Protein AF-N8U247-F1 (afdb_monomer)

Foldseek 3Di:
DDDCPDPCPVVVLVPAQPQLNVLVVVLVVLVVCVVDPDDDPVVSVVVSVVSVVVSVVSRVVSVVVVVVVVVVVVVVVVVVVVVVVVVVVVVVVVVVVVVVVVVVVVVVVVVVVVVVVVVVVVVVVVVVVVVVVVPPPPPPPPPPVDDPPPVVNVVVVVVVVVVVVVVVVVVVVVVVVVVVVVVVVVVVVVVVVVVVVCVVPVDPDD
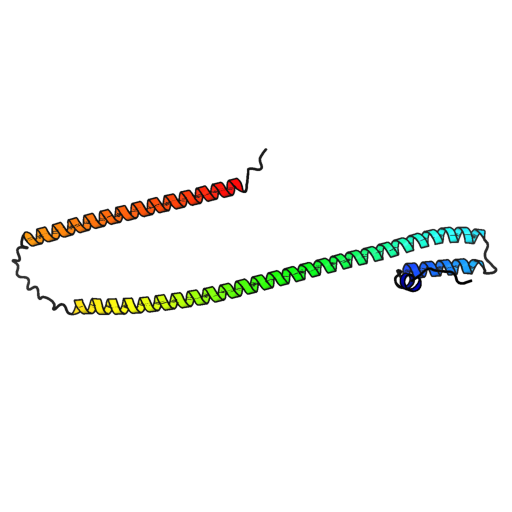
Solvent-accessible surface area (backbone atoms only — not comparable to full-atom values): 11740 Å² total; per-residue (Å²): 134,82,80,83,72,58,89,62,43,70,59,57,58,70,71,44,50,67,65,43,56,49,46,54,50,54,54,49,50,57,59,55,52,66,77,42,98,85,64,58,66,68,65,49,52,56,52,48,54,56,50,49,55,50,43,52,52,51,37,52,50,44,52,52,51,52,52,48,52,54,49,50,52,52,50,50,53,51,49,51,53,49,51,53,53,49,52,52,51,51,51,52,51,50,55,52,51,55,51,50,54,49,52,51,50,53,50,51,51,54,52,51,54,50,51,50,51,50,50,52,49,52,52,51,50,50,49,57,54,49,55,68,60,68,70,52,75,81,75,78,74,70,83,65,94,77,72,77,77,51,69,70,59,54,53,52,52,52,52,50,48,54,51,52,51,53,51,49,52,52,51,51,51,52,51,52,52,52,52,53,52,50,51,51,51,52,50,50,53,50,53,51,51,53,49,51,53,46,68,77,48,64,76,91,69,135

Structure (mmCIF, N/CA/C/O backbone):
data_AF-N8U247-F1
#
_entry.id   AF-N8U247-F1
#
loop_
_atom_site.group_PDB
_atom_site.id
_atom_site.type_symbol
_atom_site.label_atom_id
_atom_site.label_alt_id
_atom_site.label_comp_id
_atom_site.label_asym_id
_atom_site.label_entity_id
_atom_site.label_seq_id
_atom_site.pdbx_PDB_ins_code
_atom_site.Cartn_x
_atom_site.Cartn_y
_atom_site.Cartn_z
_atom_site.occupancy
_atom_site.B_iso_or_equiv
_atom_site.auth_seq_id
_atom_site.auth_comp_id
_atom_site.auth_asym_id
_atom_site.auth_atom_id
_atom_site.pdbx_PDB_model_num
ATOM 1 N N . MET A 1 1 ? -44.342 20.020 38.249 1.00 34.00 1 MET A N 1
ATOM 2 C CA . MET A 1 1 ? -42.882 20.201 38.369 1.00 34.00 1 MET A CA 1
ATOM 3 C C . MET A 1 1 ? -42.255 19.466 37.201 1.00 34.00 1 MET A C 1
ATOM 5 O O . MET A 1 1 ? -42.371 18.250 37.161 1.00 34.00 1 MET A O 1
ATOM 9 N N . ALA A 1 2 ? -41.733 20.177 36.204 1.00 46.84 2 ALA A N 1
ATOM 10 C CA . ALA A 1 2 ? -41.001 19.539 35.115 1.00 46.84 2 ALA A CA 1
ATOM 11 C C . ALA A 1 2 ? -39.579 19.269 35.621 1.00 46.84 2 ALA A C 1
ATOM 13 O O . ALA A 1 2 ? -38.896 20.205 36.031 1.00 46.84 2 ALA A O 1
ATOM 14 N N . LEU A 1 3 ? -39.181 17.998 35.682 1.00 54.25 3 LEU A N 1
ATOM 15 C CA . LEU A 1 3 ? -37.791 17.619 35.922 1.00 54.25 3 LEU A CA 1
ATOM 16 C C . LEU A 1 3 ? -36.982 18.121 34.724 1.00 54.25 3 LEU A C 1
ATOM 18 O O . LEU A 1 3 ? -37.166 17.627 33.613 1.00 54.25 3 LEU A O 1
ATOM 22 N N . ASP A 1 4 ? -36.146 19.133 34.938 1.00 59.09 4 ASP A N 1
ATOM 23 C CA . ASP A 1 4 ? -35.235 19.639 33.916 1.00 59.09 4 ASP A CA 1
ATOM 24 C C . ASP A 1 4 ? -34.127 18.600 33.700 1.00 59.09 4 ASP A C 1
ATOM 26 O O . ASP A 1 4 ? -33.099 18.587 34.373 1.00 59.09 4 ASP A O 1
ATOM 30 N N . VAL A 1 5 ? -34.391 17.650 32.802 1.00 66.31 5 VAL A N 1
ATOM 31 C CA . VAL A 1 5 ? -33.465 16.574 32.412 1.00 66.31 5 VAL A CA 1
ATOM 32 C C . VAL A 1 5 ? -32.337 17.067 31.489 1.00 66.31 5 VAL A C 1
ATOM 34 O O . VAL A 1 5 ? -31.544 16.265 30.991 1.00 66.31 5 VAL A O 1
ATOM 37 N N . GLY A 1 6 ? -32.209 18.389 31.316 1.00 68.19 6 GLY A N 1
ATOM 38 C CA . GLY A 1 6 ? -31.190 19.040 30.504 1.00 68.19 6 GLY A CA 1
ATOM 39 C C . GLY A 1 6 ? -31.500 19.001 29.006 1.00 68.19 6 GLY A C 1
ATOM 40 O O . GLY A 1 6 ? -32.281 18.182 28.514 1.00 68.19 6 GLY A O 1
ATOM 41 N N . ALA A 1 7 ? -30.861 19.900 28.254 1.00 68.12 7 ALA A N 1
ATOM 42 C CA . ALA A 1 7 ? -30.974 19.925 26.799 1.00 68.12 7 ALA A CA 1
ATOM 43 C C . ALA A 1 7 ? -30.461 18.605 26.181 1.00 68.12 7 ALA A C 1
ATOM 45 O O . ALA A 1 7 ? -29.453 18.047 26.619 1.00 68.12 7 ALA A O 1
ATOM 46 N N . ASP A 1 8 ? -31.163 18.110 25.156 1.00 76.25 8 ASP A N 1
ATOM 47 C CA . ASP A 1 8 ? -30.832 16.901 24.381 1.00 76.25 8 ASP A CA 1
ATOM 48 C C . ASP A 1 8 ? -30.864 15.555 25.141 1.00 76.25 8 ASP A C 1
ATOM 50 O O . ASP A 1 8 ? -30.280 14.572 24.671 1.00 76.25 8 ASP A O 1
ATOM 54 N N . PHE A 1 9 ? -31.587 15.453 26.266 1.00 79.56 9 PHE A N 1
ATOM 55 C CA . PHE A 1 9 ? -31.801 14.169 26.955 1.00 79.56 9 PHE A CA 1
ATOM 56 C C . PHE A 1 9 ? -32.304 13.074 26.005 1.00 79.56 9 PHE A C 1
ATOM 58 O O . PHE A 1 9 ? -31.748 11.982 25.982 1.00 79.56 9 PHE A O 1
ATOM 65 N N . GLU A 1 10 ? -33.296 13.382 25.168 1.00 80.69 10 GLU A N 1
ATOM 66 C CA . GLU A 1 10 ? -33.877 12.431 24.216 1.00 80.69 10 GLU A CA 1
ATOM 67 C C . GLU A 1 10 ? -32.828 11.870 23.247 1.00 80.69 10 GLU A C 1
ATOM 69 O O . GLU A 1 10 ? -32.733 10.659 23.059 1.00 80.69 10 GLU A O 1
ATOM 74 N N . LYS A 1 11 ? -31.962 12.728 22.696 1.00 80.88 11 LYS A N 1
ATOM 75 C CA . LYS A 1 11 ? -30.891 12.295 21.788 1.00 80.88 11 LYS A CA 1
ATOM 76 C C . LYS A 1 11 ? -29.830 11.475 22.514 1.00 80.88 11 LYS A C 1
ATOM 78 O O . LYS A 1 11 ? -29.390 10.452 22.000 1.00 80.88 11 LYS A O 1
ATOM 83 N N . ARG A 1 12 ? -29.416 11.902 23.710 1.00 81.81 12 ARG A N 1
ATOM 84 C CA . ARG A 1 12 ? -28.435 11.169 24.530 1.00 81.81 12 ARG A CA 1
ATOM 85 C C . ARG A 1 12 ? -28.965 9.801 24.944 1.00 81.81 12 ARG A C 1
ATOM 87 O O . ARG A 1 12 ? -28.219 8.830 24.905 1.00 81.81 12 ARG A O 1
ATOM 94 N N . TRP A 1 13 ? -30.245 9.731 25.292 1.00 83.44 13 TRP A N 1
ATOM 95 C CA . TRP A 1 13 ? -30.925 8.494 25.640 1.00 83.44 13 TRP A CA 1
ATOM 96 C C . TRP A 1 13 ? -31.035 7.559 24.436 1.00 83.44 13 TRP A C 1
ATOM 98 O O . TRP A 1 13 ? -30.683 6.390 24.539 1.00 83.44 13 TRP A O 1
ATOM 108 N N . LEU A 1 14 ? -31.452 8.064 23.273 1.00 84.00 14 LEU A N 1
ATOM 109 C CA . LEU A 1 14 ? -31.570 7.257 22.056 1.00 84.00 14 LEU A CA 1
ATOM 110 C C . LEU A 1 14 ? -30.220 6.731 21.547 1.00 84.00 14 LEU A C 1
ATOM 112 O O . LEU A 1 14 ? -30.173 5.617 21.030 1.00 84.00 14 LEU A O 1
ATOM 116 N N . ASN A 1 15 ? -29.143 7.497 21.733 1.00 83.56 15 ASN A N 1
ATOM 117 C CA . ASN A 1 15 ? -27.783 7.110 21.347 1.00 83.56 15 ASN A CA 1
ATOM 118 C C . ASN A 1 15 ? -27.083 6.198 22.367 1.00 83.56 15 ASN A C 1
ATOM 120 O O . ASN A 1 15 ? -26.005 5.679 22.078 1.00 83.56 15 ASN A O 1
ATOM 124 N N . ALA A 1 16 ? -27.647 6.015 23.562 1.00 85.69 16 ALA A N 1
ATOM 125 C CA . ALA A 1 16 ? -27.065 5.138 24.566 1.00 85.69 16 ALA A CA 1
ATOM 126 C C . ALA A 1 16 ? -27.195 3.657 24.153 1.00 85.69 16 ALA A C 1
ATOM 128 O O . ALA A 1 16 ? -28.207 3.268 23.546 1.00 85.69 16 ALA A O 1
ATOM 129 N N . PRO A 1 17 ? -26.218 2.804 24.526 1.00 89.69 17 PRO A N 1
ATOM 130 C CA . PRO A 1 17 ? -26.314 1.365 24.319 1.00 89.69 17 PRO A CA 1
ATOM 131 C C . PRO A 1 17 ? -27.641 0.812 24.845 1.00 89.69 17 PRO A C 1
ATOM 133 O O . PRO A 1 17 ? -28.136 1.223 25.897 1.00 89.69 17 PRO A O 1
ATOM 136 N N . GLN A 1 18 ? -28.231 -0.143 24.126 1.00 87.44 18 GLN A N 1
ATOM 137 C CA . GLN A 1 18 ? -29.505 -0.743 24.534 1.00 87.44 18 GLN A CA 1
ATOM 138 C C . GLN A 1 18 ? -29.413 -1.391 25.921 1.00 87.44 18 GLN A C 1
ATOM 140 O O . GLN A 1 18 ? -30.351 -1.254 26.700 1.00 87.44 18 GLN A O 1
ATOM 145 N N . ALA A 1 19 ? -28.272 -2.008 26.247 1.00 88.00 19 ALA A N 1
ATOM 146 C CA . ALA A 1 19 ? -27.999 -2.563 27.571 1.00 88.00 19 ALA A CA 1
ATOM 147 C C . ALA A 1 19 ? -28.130 -1.502 28.677 1.00 88.00 19 ALA A C 1
ATOM 149 O O . ALA A 1 19 ? -28.864 -1.719 29.631 1.00 88.00 19 ALA A O 1
ATOM 150 N N . VAL A 1 20 ? -27.535 -0.317 28.488 1.00 89.81 20 VAL A N 1
ATOM 151 C CA . VAL A 1 20 ? -27.620 0.812 29.434 1.00 89.81 20 VAL A CA 1
ATOM 152 C C . VAL A 1 20 ? -29.063 1.278 29.622 1.00 89.81 20 VAL A C 1
ATOM 154 O O . VAL A 1 20 ? -29.496 1.579 30.730 1.00 89.81 20 VAL A O 1
AT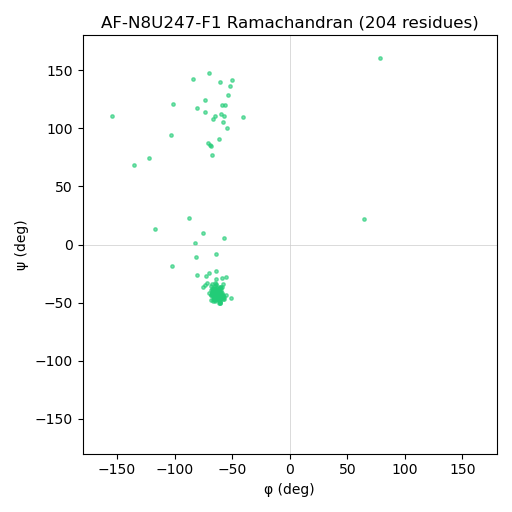OM 157 N N . ARG A 1 21 ? -29.845 1.341 28.539 1.00 90.06 21 ARG A N 1
ATOM 158 C CA . ARG A 1 21 ? -31.255 1.738 28.640 1.00 90.06 21 ARG A CA 1
ATOM 159 C C . ARG A 1 21 ? -32.086 0.727 29.420 1.00 90.06 21 ARG A C 1
ATOM 161 O O . ARG A 1 21 ? -32.912 1.138 30.228 1.00 90.06 21 ARG A O 1
ATOM 168 N N . GLN A 1 22 ? -31.866 -0.564 29.182 1.00 89.25 22 GLN A N 1
ATOM 169 C CA . GLN A 1 22 ? -32.571 -1.633 29.888 1.00 89.25 22 GLN A CA 1
ATOM 170 C C . GLN A 1 22 ? -32.191 -1.673 31.367 1.00 89.25 22 GLN A C 1
ATOM 172 O O . GLN A 1 22 ? -33.084 -1.695 32.199 1.00 89.25 22 GLN A O 1
ATOM 177 N N . THR A 1 23 ? -30.910 -1.527 31.719 1.00 90.69 23 THR A N 1
ATOM 178 C CA . THR A 1 23 ? -30.478 -1.515 33.128 1.00 90.69 23 THR A CA 1
ATOM 179 C C . THR A 1 23 ? -31.104 -0.362 33.915 1.00 90.69 23 THR A C 1
ATOM 181 O O . THR A 1 23 ? -31.514 -0.544 35.056 1.00 90.69 23 THR A O 1
ATOM 184 N N . TYR A 1 24 ? -31.247 0.820 33.304 1.00 89.06 24 TYR A N 1
ATOM 185 C CA . TYR A 1 24 ? -31.964 1.940 33.924 1.00 89.06 24 TYR A CA 1
ATOM 186 C C . TYR A 1 24 ? -33.474 1.688 34.055 1.00 89.06 24 TYR A C 1
ATOM 188 O O . TYR A 1 24 ? -34.071 2.122 35.038 1.00 89.06 24 TYR A O 1
ATOM 196 N N . ILE A 1 25 ? -34.102 1.003 33.093 1.00 90.12 25 ILE A N 1
ATOM 197 C CA . ILE A 1 25 ? -35.512 0.595 33.197 1.00 90.12 25 ILE A CA 1
ATOM 198 C C . ILE A 1 25 ? -35.677 -0.427 34.328 1.00 90.12 25 ILE A C 1
ATOM 200 O O . ILE A 1 25 ? -36.563 -0.250 35.160 1.00 90.12 25 ILE A O 1
ATOM 204 N N . ASP A 1 26 ? -34.792 -1.419 34.407 1.00 89.19 26 ASP A N 1
ATOM 205 C CA . ASP A 1 26 ? -34.795 -2.467 35.429 1.00 89.19 26 ASP A CA 1
ATOM 206 C C . ASP A 1 26 ? -34.604 -1.887 36.841 1.00 89.19 26 ASP A C 1
ATOM 208 O O . ASP A 1 26 ? -35.298 -2.266 37.791 1.00 89.19 26 ASP A O 1
ATOM 212 N N . ASP A 1 27 ? -33.696 -0.916 36.985 1.00 88.00 27 ASP A N 1
ATOM 213 C CA . ASP A 1 27 ? -33.479 -0.199 38.242 1.00 88.00 27 ASP A CA 1
ATOM 214 C C . ASP A 1 27 ? -34.713 0.635 38.636 1.00 88.00 27 ASP A C 1
ATOM 216 O O . ASP A 1 27 ? -35.095 0.651 39.809 1.00 88.00 27 ASP A O 1
ATOM 220 N N . LEU A 1 28 ? -35.396 1.273 37.676 1.00 88.81 28 LEU A N 1
ATOM 221 C CA . LEU A 1 28 ? -36.651 1.989 37.933 1.00 88.81 28 LEU A CA 1
ATOM 222 C C . LEU A 1 28 ? -37.783 1.036 38.330 1.00 88.81 28 LEU A C 1
ATOM 224 O O . LEU A 1 28 ? -38.492 1.313 39.298 1.00 88.81 28 LEU A O 1
ATOM 228 N N . THR A 1 29 ? -37.936 -0.100 37.644 1.00 87.69 29 THR A N 1
ATOM 229 C CA . THR A 1 29 ? -38.943 -1.107 38.006 1.00 87.69 29 THR A CA 1
ATOM 230 C C . THR A 1 29 ? -38.694 -1.664 39.402 1.00 87.69 29 THR A C 1
ATOM 232 O O . THR A 1 29 ? -39.638 -1.787 40.178 1.00 87.69 29 THR A O 1
ATOM 235 N N . ARG A 1 30 ? -37.429 -1.876 39.785 1.00 84.81 30 ARG A N 1
ATOM 236 C CA . ARG A 1 30 ? -37.057 -2.343 41.129 1.00 84.81 30 ARG A CA 1
ATOM 237 C C . ARG A 1 30 ? -37.393 -1.328 42.224 1.00 84.81 30 ARG A C 1
ATOM 239 O O . ARG A 1 30 ? -37.778 -1.710 43.328 1.00 84.81 30 ARG A O 1
ATOM 246 N N . ILE A 1 31 ? -37.257 -0.032 41.939 1.00 85.88 31 ILE A N 1
ATOM 247 C CA . ILE A 1 31 ? -37.697 1.036 42.853 1.00 85.88 31 ILE A CA 1
ATOM 248 C C . ILE A 1 31 ? -39.226 1.063 42.945 1.00 85.88 31 ILE A C 1
ATOM 250 O O . ILE A 1 31 ? -39.767 1.231 44.036 1.00 85.88 31 ILE A O 1
ATOM 254 N N . CYS A 1 32 ? -39.935 0.851 41.834 1.00 84.75 32 CYS A N 1
ATOM 255 C CA . CYS A 1 32 ? -41.393 0.754 41.836 1.00 84.75 32 CYS A CA 1
ATOM 256 C C . CYS A 1 32 ? -41.909 -0.454 42.640 1.00 84.75 32 CYS A C 1
ATOM 258 O O . CYS A 1 32 ? -42.927 -0.331 43.319 1.00 84.75 32 CYS A O 1
ATOM 260 N N . GLU A 1 33 ? -41.195 -1.585 42.637 1.00 82.88 33 GLU A N 1
ATOM 261 C CA . GLU A 1 33 ? -41.539 -2.777 43.429 1.00 82.88 33 GLU A CA 1
ATOM 262 C C . GLU A 1 33 ? -41.607 -2.496 44.937 1.00 82.88 33 GLU A C 1
ATOM 264 O O . GLU A 1 33 ? -42.405 -3.126 45.631 1.00 82.88 33 GLU A O 1
ATOM 269 N N . LEU A 1 34 ? -40.851 -1.515 45.443 1.00 80.62 34 LEU A N 1
ATOM 270 C CA . LEU A 1 34 ? -40.868 -1.111 46.854 1.00 80.62 34 LEU A CA 1
ATOM 271 C C . LEU A 1 34 ? -42.221 -0.528 47.301 1.00 80.62 34 LEU A C 1
ATOM 273 O O . LEU A 1 34 ? -42.540 -0.561 48.486 1.00 80.62 34 LEU A O 1
ATOM 277 N N . PHE A 1 35 ? -43.034 -0.027 46.367 1.00 78.38 35 PHE A N 1
ATOM 278 C CA . PHE A 1 35 ? -44.393 0.446 46.648 1.00 78.38 35 PHE A CA 1
ATOM 279 C C . PHE A 1 35 ? -45.433 -0.689 46.687 1.00 78.38 35 PHE A C 1
ATOM 281 O O . PHE A 1 35 ? -46.618 -0.427 46.891 1.00 78.38 35 PHE A O 1
ATOM 288 N N . SER A 1 36 ? -45.012 -1.943 46.502 1.00 78.00 36 SER A N 1
ATOM 289 C CA . SER A 1 36 ? -45.881 -3.123 46.574 1.00 78.00 36 SER A CA 1
ATOM 290 C C . SER A 1 36 ? -46.050 -3.591 48.026 1.00 78.00 36 SER A C 1
ATOM 292 O O . SER A 1 36 ? -45.097 -3.585 48.801 1.00 78.00 36 SER A O 1
ATOM 294 N N . ASN A 1 37 ? -47.255 -4.044 48.393 1.00 62.84 37 ASN A N 1
ATOM 295 C CA . ASN A 1 37 ? -47.679 -4.255 49.790 1.00 62.84 37 ASN A CA 1
ATOM 296 C C . ASN A 1 37 ? -46.918 -5.336 50.601 1.00 62.84 37 ASN A C 1
ATOM 298 O O . ASN A 1 37 ? -47.130 -5.413 51.807 1.00 62.84 37 ASN A O 1
ATOM 302 N N . ASP A 1 38 ? -46.038 -6.141 49.993 1.00 68.88 38 ASP A N 1
ATOM 303 C CA . ASP A 1 38 ? -45.444 -7.348 50.610 1.00 68.88 38 ASP A CA 1
ATOM 304 C C . ASP A 1 38 ? -43.909 -7.312 50.791 1.00 68.88 38 ASP A C 1
ATOM 306 O O . ASP A 1 38 ? -43.279 -8.337 51.065 1.00 68.88 38 ASP A O 1
ATOM 310 N N . VAL A 1 39 ? -43.258 -6.151 50.655 1.00 75.44 39 VAL A N 1
ATOM 311 C CA . VAL A 1 39 ? -41.784 -6.075 50.656 1.00 75.44 39 VAL A CA 1
ATOM 312 C C . VAL A 1 39 ? -41.221 -5.604 52.003 1.00 75.44 39 VAL A C 1
ATOM 314 O O . VAL A 1 39 ? -41.472 -4.487 52.453 1.00 75.44 39 VAL A O 1
ATOM 317 N N . ARG A 1 40 ? -40.380 -6.435 52.641 1.00 82.44 40 ARG A N 1
ATOM 318 C CA . ARG A 1 40 ? -39.577 -6.029 53.811 1.00 82.44 40 ARG A CA 1
ATOM 319 C C . ARG A 1 40 ? -38.427 -5.124 53.362 1.00 82.44 40 ARG A C 1
ATOM 321 O O . ARG A 1 40 ? -37.606 -5.521 52.537 1.00 82.44 40 ARG A O 1
ATOM 328 N N . LEU A 1 41 ? -38.345 -3.927 53.947 1.00 81.50 41 LEU A N 1
ATOM 329 C CA . LEU A 1 41 ? -37.394 -2.879 53.553 1.00 81.50 41 LEU A CA 1
ATOM 330 C C . LEU A 1 41 ? -35.925 -3.346 53.582 1.00 81.50 41 LEU A C 1
ATOM 332 O O . LEU A 1 41 ? -35.175 -3.057 52.657 1.00 81.50 41 LEU A O 1
ATOM 336 N N . GLU A 1 42 ? -35.509 -4.076 54.619 1.00 83.38 42 GLU A N 1
ATOM 337 C CA . GLU A 1 42 ? -34.113 -4.512 54.810 1.00 83.38 42 GLU A CA 1
ATOM 338 C C . GLU A 1 42 ? -33.656 -5.534 53.753 1.00 83.38 42 GLU A C 1
ATOM 340 O O . GLU A 1 42 ? -32.561 -5.416 53.189 1.00 83.38 42 GLU A O 1
ATOM 345 N N . ASP A 1 43 ? -34.522 -6.494 53.419 1.00 84.25 43 ASP A N 1
ATOM 346 C CA . ASP A 1 43 ? -34.267 -7.491 52.374 1.00 84.25 43 ASP A CA 1
ATOM 347 C C . ASP A 1 43 ? -34.200 -6.836 50.992 1.00 84.25 43 ASP A C 1
ATOM 349 O O . ASP A 1 43 ? -33.373 -7.200 50.155 1.00 84.25 43 ASP A O 1
ATOM 353 N N . TRP A 1 44 ? -35.041 -5.828 50.753 1.00 87.06 44 TRP A N 1
ATOM 354 C CA . TRP A 1 44 ? -34.984 -5.051 49.522 1.00 87.06 44 TRP A CA 1
ATOM 355 C C . TRP A 1 44 ? -33.705 -4.215 49.436 1.00 87.06 44 TRP A C 1
ATOM 357 O O . TRP A 1 44 ? -33.073 -4.179 48.387 1.00 87.06 44 TRP A O 1
ATOM 367 N N . LEU A 1 45 ? -33.269 -3.591 50.534 1.00 87.25 45 LEU A N 1
ATOM 368 C CA . LEU A 1 45 ? -32.098 -2.707 50.548 1.00 87.25 45 LEU A CA 1
ATOM 369 C C . LEU A 1 45 ? -30.799 -3.476 50.262 1.00 87.25 45 LEU A C 1
ATOM 371 O O . LEU A 1 45 ? -29.950 -3.008 49.500 1.00 87.25 45 LEU A O 1
ATOM 375 N N . SER A 1 46 ? -30.666 -4.686 50.814 1.00 86.25 46 SER A N 1
ATOM 376 C CA . SER A 1 46 ? -29.530 -5.577 50.537 1.00 86.25 46 SER A CA 1
ATOM 377 C C . SER A 1 46 ? -29.496 -6.052 49.078 1.00 86.25 46 SER A C 1
ATOM 379 O O . SER A 1 46 ? -28.454 -5.941 48.425 1.00 86.25 46 SER A O 1
ATOM 381 N N . LYS A 1 47 ? -30.638 -6.496 48.534 1.00 85.94 47 LYS A N 1
ATOM 382 C CA . LYS A 1 47 ? -30.778 -6.885 47.120 1.00 85.94 47 LYS A CA 1
ATOM 383 C C . LYS A 1 47 ? -30.540 -5.711 46.175 1.00 85.94 47 LYS A C 1
ATOM 385 O O . LYS A 1 47 ? -29.835 -5.859 45.182 1.00 85.94 47 LYS A O 1
ATOM 390 N N . ASN A 1 48 ? -31.065 -4.534 46.505 1.00 88.12 48 ASN A N 1
ATOM 391 C CA . ASN A 1 48 ? -30.891 -3.331 45.703 1.00 88.12 48 ASN A CA 1
ATOM 392 C C . ASN A 1 48 ? -29.418 -2.913 45.639 1.00 88.12 48 ASN A C 1
ATOM 394 O O . ASN A 1 48 ? -28.928 -2.586 44.567 1.00 88.12 48 ASN A O 1
ATOM 398 N N . LYS A 1 49 ? -28.675 -3.003 46.748 1.00 88.56 49 LYS A N 1
ATOM 399 C CA . LYS A 1 49 ? -27.238 -2.698 46.752 1.00 88.56 49 LYS A CA 1
ATOM 400 C C . LYS A 1 49 ? -26.442 -3.630 45.833 1.00 88.56 49 LYS A C 1
ATOM 402 O O . LYS A 1 49 ? -25.568 -3.166 45.109 1.00 88.56 49 LYS A O 1
ATOM 407 N N . GLN A 1 50 ? -26.732 -4.932 45.851 1.00 90.00 50 GLN A N 1
ATOM 408 C CA . GLN A 1 50 ? -26.074 -5.892 44.955 1.00 90.00 50 GLN A CA 1
ATOM 409 C C . GLN A 1 50 ? -26.427 -5.629 43.491 1.00 90.00 50 GLN A C 1
ATOM 411 O O . GLN A 1 50 ? -25.550 -5.611 42.633 1.00 90.00 50 GLN A O 1
ATOM 416 N N . ALA A 1 51 ? -27.703 -5.385 43.218 1.00 88.50 51 ALA A N 1
ATOM 417 C CA . ALA A 1 51 ? -28.176 -5.176 41.865 1.00 88.50 51 ALA A CA 1
ATOM 418 C C . ALA A 1 51 ? -27.748 -3.809 41.289 1.00 88.50 51 ALA A C 1
ATOM 420 O O . ALA A 1 51 ? -27.506 -3.715 40.093 1.00 88.50 51 ALA A O 1
ATOM 421 N N . GLN A 1 52 ? -27.533 -2.788 42.128 1.00 88.69 52 GLN A N 1
ATOM 422 C CA . GLN A 1 52 ? -26.879 -1.537 41.726 1.00 88.69 52 GLN A CA 1
ATOM 423 C C . GLN A 1 52 ? -25.421 -1.753 41.312 1.00 88.69 52 GLN A C 1
ATOM 425 O O . GLN A 1 52 ? -24.976 -1.185 40.324 1.00 88.69 52 GLN A O 1
ATOM 430 N N . LEU A 1 53 ? -24.657 -2.582 42.033 1.00 92.06 53 LEU A N 1
ATOM 431 C CA . LEU A 1 53 ? -23.280 -2.894 41.625 1.00 92.06 53 LEU A CA 1
ATOM 432 C C . LEU A 1 53 ? -23.251 -3.576 40.250 1.00 92.06 53 LEU A C 1
ATOM 434 O O . LEU A 1 53 ? -22.437 -3.218 39.404 1.00 92.06 53 LEU A O 1
ATOM 438 N N . GLN A 1 54 ? -24.187 -4.497 40.011 1.00 91.69 54 GLN A N 1
ATOM 439 C CA . GLN A 1 54 ? -24.352 -5.142 38.708 1.00 91.69 54 GLN A CA 1
ATOM 440 C C . GLN A 1 54 ? -24.806 -4.152 37.626 1.00 91.69 54 GLN A C 1
ATOM 442 O O . GLN A 1 54 ? -24.337 -4.233 36.490 1.00 91.69 54 GLN A O 1
ATOM 447 N N . SER A 1 55 ? -25.684 -3.195 37.949 1.00 89.88 55 SER A N 1
ATOM 448 C CA . SER A 1 55 ? -26.099 -2.173 36.985 1.00 89.88 55 SER A CA 1
ATOM 449 C C . SER A 1 55 ? -24.942 -1.238 36.619 1.00 89.88 55 SER A C 1
ATOM 451 O O . SER A 1 55 ? -24.747 -0.956 35.441 1.00 89.88 55 SER A O 1
ATOM 453 N N . TYR A 1 56 ? -24.083 -0.853 37.569 1.00 91.69 56 TYR A N 1
ATOM 454 C CA . TYR A 1 56 ? -22.855 -0.111 37.257 1.00 91.69 56 TYR A CA 1
ATOM 455 C C . TYR A 1 56 ? -21.911 -0.893 36.340 1.00 91.69 56 TYR A C 1
ATOM 457 O O . TYR A 1 56 ? -21.475 -0.354 35.325 1.00 91.69 56 TYR A O 1
ATOM 465 N N . GLU A 1 57 ? -21.637 -2.161 36.649 1.00 93.69 57 GLU A N 1
ATOM 466 C CA . GLU A 1 57 ? -20.737 -2.997 35.848 1.00 93.69 57 GLU A CA 1
ATOM 467 C C . GLU A 1 57 ? -21.263 -3.197 34.418 1.00 93.69 57 GLU A C 1
ATOM 469 O O . GLU A 1 57 ? -20.533 -3.038 33.439 1.00 93.69 57 GLU A O 1
ATOM 474 N N . THR A 1 58 ? -22.556 -3.489 34.274 1.00 92.69 58 THR A N 1
ATOM 475 C CA . THR A 1 58 ? -23.193 -3.653 32.957 1.00 92.69 58 THR A CA 1
ATOM 476 C C . THR A 1 58 ? -23.187 -2.358 32.148 1.00 92.69 58 THR A C 1
ATOM 478 O O . THR A 1 58 ? -22.933 -2.395 30.942 1.00 92.69 58 THR A O 1
ATOM 481 N N . ILE A 1 59 ? -23.405 -1.208 32.794 1.00 91.44 59 ILE A N 1
ATOM 482 C CA . ILE A 1 59 ? -23.329 0.103 32.147 1.00 91.44 59 ILE A CA 1
ATOM 483 C C . ILE A 1 59 ? -21.898 0.400 31.681 1.00 91.44 59 ILE A C 1
ATOM 485 O O . ILE A 1 59 ? -21.705 0.804 30.532 1.00 91.44 59 ILE A O 1
ATOM 489 N N . GLU A 1 60 ? -20.898 0.189 32.539 1.00 93.12 60 GLU A N 1
ATOM 490 C CA . GLU A 1 60 ? -19.488 0.403 32.198 1.00 93.12 60 GLU A CA 1
ATOM 491 C C . GLU A 1 60 ? -19.047 -0.488 31.033 1.00 93.12 60 GLU A C 1
ATOM 493 O O . GLU A 1 60 ? -18.472 0.015 30.063 1.00 93.12 60 GLU A O 1
ATOM 498 N N . ASN A 1 61 ? -19.390 -1.777 31.076 1.00 94.25 61 ASN A N 1
ATOM 499 C CA . ASN A 1 61 ? -19.069 -2.729 30.015 1.00 94.25 61 ASN A CA 1
ATOM 500 C C . ASN A 1 61 ? -19.713 -2.329 28.681 1.00 94.25 61 ASN A C 1
ATOM 502 O O . ASN A 1 61 ? -19.032 -2.278 27.658 1.00 94.25 61 ASN A O 1
ATOM 506 N N . ALA A 1 62 ? -20.992 -1.947 28.685 1.00 93.19 62 ALA A N 1
ATOM 507 C CA . ALA A 1 62 ? -21.690 -1.534 27.469 1.00 93.19 62 ALA A CA 1
ATOM 508 C C . ALA A 1 62 ? -21.079 -0.2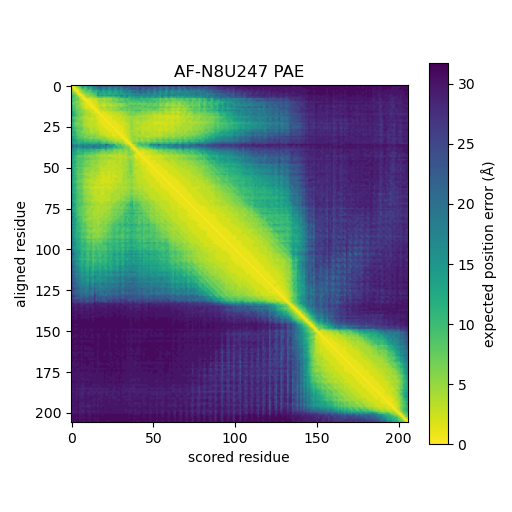72 26.827 1.00 93.19 62 ALA A C 1
ATOM 510 O O . ALA A 1 62 ? -20.998 -0.165 25.600 1.00 93.19 62 ALA A O 1
ATOM 511 N N . TYR A 1 63 ? -20.618 0.691 27.632 1.00 92.56 63 TYR A N 1
ATOM 512 C CA . TYR A 1 63 ? -19.907 1.860 27.108 1.00 92.56 63 TYR A CA 1
ATOM 513 C C . TYR A 1 63 ? -18.484 1.532 26.643 1.00 92.56 63 TYR A C 1
ATOM 515 O O . TYR A 1 63 ? -18.020 2.115 25.658 1.00 92.56 63 TYR A O 1
ATOM 523 N N . ALA A 1 64 ? -17.795 0.606 27.312 1.00 94.19 64 ALA A N 1
ATOM 524 C CA . ALA A 1 64 ? -16.487 0.126 26.883 1.00 94.19 64 ALA A CA 1
ATOM 525 C C . ALA A 1 64 ? -16.569 -0.571 25.515 1.00 94.19 64 ALA A C 1
ATOM 527 O O . ALA A 1 64 ? -15.767 -0.266 24.628 1.00 94.19 64 ALA A O 1
ATOM 528 N N . GLU A 1 65 ? -17.577 -1.421 25.309 1.00 94.62 65 GLU A N 1
ATOM 529 C CA . GLU A 1 65 ? -17.852 -2.084 24.031 1.00 94.62 65 GLU A CA 1
ATOM 530 C C . GLU A 1 65 ? -18.166 -1.080 22.918 1.00 94.62 65 GLU A C 1
ATOM 532 O O . GLU A 1 65 ? -17.546 -1.124 21.855 1.00 94.62 65 GLU A O 1
ATOM 537 N N . LEU A 1 66 ? -19.065 -0.120 23.165 1.00 93.38 66 LEU A N 1
ATOM 538 C CA . LEU A 1 66 ? -19.399 0.910 22.176 1.00 93.38 66 LEU A CA 1
ATOM 539 C C . LEU A 1 66 ? -18.167 1.744 21.792 1.00 93.38 66 LEU A C 1
ATOM 541 O O . LEU A 1 66 ? -17.943 2.045 20.618 1.00 93.38 66 LEU A O 1
ATOM 545 N N . LYS A 1 67 ? -17.319 2.089 22.765 1.00 94.38 67 LYS A N 1
ATOM 546 C CA . LYS A 1 67 ? -16.060 2.792 22.499 1.00 94.38 67 LYS A CA 1
ATOM 547 C C . LYS A 1 67 ? -15.098 1.944 21.663 1.00 94.38 67 LYS A C 1
ATOM 549 O O . LYS A 1 67 ? -14.446 2.491 20.773 1.00 94.38 67 LYS A O 1
ATOM 554 N N . ALA A 1 68 ? -15.000 0.644 21.938 1.00 95.25 68 ALA A N 1
ATOM 555 C CA . ALA A 1 68 ? -14.162 -0.272 21.169 1.00 95.25 68 ALA A CA 1
ATOM 556 C C . ALA A 1 68 ? -14.632 -0.369 19.709 1.00 95.25 68 ALA A C 1
ATOM 558 O O . ALA A 1 68 ? -13.819 -0.187 18.803 1.00 95.25 68 ALA A O 1
ATOM 559 N N . GLN A 1 69 ? -15.939 -0.522 19.479 1.00 94.81 69 GLN A N 1
ATOM 560 C CA . GLN A 1 69 ? -16.529 -0.546 18.135 1.00 94.81 69 GLN A CA 1
ATOM 561 C C . GLN A 1 69 ? -16.227 0.737 17.353 1.00 94.81 69 GLN A C 1
ATOM 563 O O . GLN A 1 69 ? -15.751 0.682 16.221 1.00 94.81 69 GLN A O 1
ATOM 568 N N . LEU A 1 70 ? -16.417 1.908 17.971 1.00 94.81 70 LEU A N 1
ATOM 569 C CA . LEU A 1 70 ? -16.106 3.190 17.329 1.00 94.81 70 LEU A CA 1
ATOM 570 C C . LEU A 1 70 ? -14.621 3.315 16.960 1.00 94.81 70 LEU A C 1
ATOM 572 O O . LEU A 1 70 ? -14.279 3.891 15.923 1.00 94.81 70 LEU A O 1
ATOM 576 N N . LEU A 1 71 ? -13.729 2.776 17.795 1.00 96.12 71 LEU A N 1
ATOM 577 C CA . LEU A 1 71 ? -12.295 2.767 17.526 1.00 96.12 71 LEU A CA 1
ATOM 578 C C . LEU A 1 71 ? -11.947 1.839 16.353 1.00 96.12 71 LEU A C 1
ATOM 580 O O . LEU A 1 71 ? -11.153 2.214 15.486 1.00 96.12 71 LEU A O 1
ATOM 584 N N . GLU A 1 72 ? -12.544 0.650 16.307 1.00 96.44 72 GLU A N 1
ATOM 585 C CA . GLU A 1 72 ? -12.367 -0.311 15.216 1.00 96.44 72 GLU A CA 1
ATOM 586 C C . GLU A 1 72 ? -12.893 0.239 13.893 1.00 96.44 72 GLU A C 1
ATOM 588 O O . GLU A 1 72 ? -12.178 0.209 12.890 1.00 96.44 72 GLU A O 1
ATOM 593 N N . GLU A 1 73 ? -14.079 0.844 13.888 1.00 95.94 73 GLU A N 1
ATOM 594 C CA . GLU A 1 73 ? -14.615 1.513 12.705 1.00 95.94 73 GLU A CA 1
ATOM 595 C C . GLU A 1 73 ? -13.694 2.634 12.221 1.00 95.94 73 GLU A C 1
ATOM 597 O O . GLU A 1 73 ? -13.412 2.740 11.025 1.00 95.94 73 GLU A O 1
ATOM 602 N N . ALA A 1 74 ? -13.187 3.472 13.130 1.00 95.81 74 ALA A N 1
ATOM 603 C CA . ALA A 1 74 ? -12.248 4.532 12.778 1.00 95.81 74 ALA A CA 1
ATOM 604 C C . ALA A 1 74 ? -10.949 3.962 12.181 1.00 95.81 74 ALA A C 1
ATOM 606 O O . ALA A 1 74 ? -10.420 4.503 11.202 1.00 95.81 74 ALA A O 1
ATOM 607 N N . ARG A 1 75 ? -10.455 2.844 12.725 1.00 97.50 75 ARG A N 1
ATOM 608 C CA . ARG A 1 75 ? -9.287 2.126 12.203 1.00 97.50 75 ARG A CA 1
ATOM 609 C C . ARG A 1 75 ? -9.546 1.577 10.800 1.00 97.50 75 ARG A C 1
ATOM 611 O O . ARG A 1 75 ? -8.719 1.803 9.918 1.00 97.50 75 ARG A O 1
ATOM 618 N N . ILE A 1 76 ? -10.687 0.927 10.576 1.00 97.31 76 ILE A N 1
ATOM 619 C CA . ILE A 1 76 ? -11.090 0.375 9.273 1.00 97.31 76 ILE A CA 1
ATOM 620 C C . ILE A 1 76 ? -11.236 1.494 8.237 1.00 97.31 76 ILE A C 1
ATOM 622 O O . ILE A 1 76 ? -10.687 1.401 7.140 1.00 97.31 76 ILE A O 1
ATOM 626 N N . ARG A 1 77 ? -11.895 2.605 8.590 1.00 96.25 77 ARG A N 1
ATOM 627 C CA . ARG A 1 77 ? -12.020 3.778 7.705 1.00 96.25 77 ARG A CA 1
ATOM 628 C C . ARG A 1 77 ? -10.654 4.325 7.304 1.00 96.25 77 ARG A C 1
ATOM 630 O O . ARG A 1 77 ? -10.432 4.631 6.133 1.00 96.25 77 ARG A O 1
ATOM 637 N N . ARG A 1 78 ? -9.720 4.416 8.256 1.00 97.06 78 ARG A N 1
ATOM 638 C CA . ARG A 1 78 ? -8.349 4.859 7.982 1.00 97.06 78 ARG A CA 1
ATOM 639 C C . ARG A 1 78 ? -7.615 3.885 7.063 1.00 97.06 78 ARG A C 1
ATOM 641 O O . ARG A 1 78 ? -6.941 4.335 6.140 1.00 97.06 78 ARG A O 1
ATOM 648 N N . GLN A 1 79 ? -7.761 2.582 7.286 1.00 97.06 79 GLN A N 1
ATOM 649 C CA . GLN A 1 79 ? -7.171 1.559 6.428 1.00 97.06 79 GLN A CA 1
ATOM 650 C C . GLN A 1 79 ? -7.701 1.661 4.993 1.00 97.06 79 GLN A C 1
ATOM 652 O O . GLN A 1 79 ? -6.904 1.782 4.066 1.00 97.06 79 GLN A O 1
ATOM 657 N N . HIS A 1 80 ? -9.019 1.721 4.803 1.00 97.94 80 HIS A N 1
ATOM 658 C CA . HIS A 1 80 ? -9.607 1.863 3.472 1.00 97.94 80 HIS A CA 1
ATOM 659 C C . HIS A 1 80 ? -9.189 3.159 2.771 1.00 97.94 80 HIS A C 1
ATOM 661 O O . HIS A 1 80 ? -8.902 3.145 1.575 1.00 97.94 80 HIS A O 1
ATOM 667 N N . ALA A 1 81 ? -9.099 4.280 3.492 1.00 97.88 81 ALA A N 1
ATOM 668 C CA . ALA A 1 81 ? -8.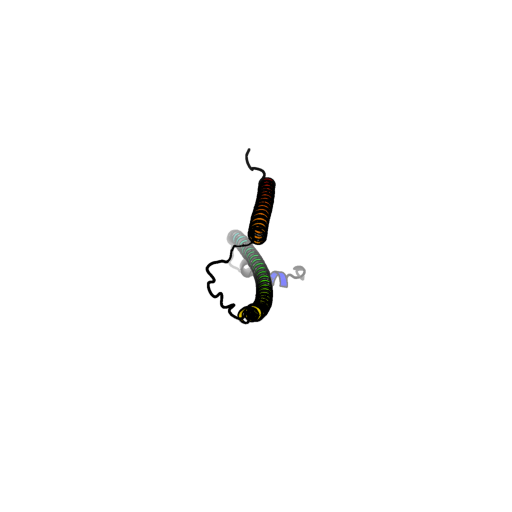611 5.532 2.915 1.00 97.88 81 ALA A CA 1
ATOM 669 C C . ALA A 1 81 ? -7.160 5.404 2.415 1.00 97.88 81 ALA A C 1
ATOM 671 O O . ALA A 1 81 ? -6.827 5.881 1.325 1.00 97.88 81 ALA A O 1
ATOM 672 N N . LEU A 1 82 ? -6.301 4.722 3.180 1.00 98.12 82 LEU A N 1
ATOM 673 C CA . LEU A 1 82 ? -4.924 4.441 2.777 1.00 98.12 82 LEU A CA 1
ATOM 674 C C . LEU A 1 82 ? -4.870 3.512 1.560 1.00 98.12 82 LEU A C 1
ATOM 676 O O . LEU A 1 82 ? -4.173 3.836 0.600 1.00 98.12 82 LEU A O 1
ATOM 680 N N . GLU A 1 83 ? -5.639 2.423 1.551 1.00 98.06 83 GLU A N 1
ATOM 681 C CA . GLU A 1 83 ? -5.738 1.494 0.416 1.00 98.06 83 GLU A CA 1
ATOM 682 C C . GLU A 1 83 ? -6.186 2.211 -0.862 1.00 98.06 83 GLU A C 1
ATOM 684 O O . GLU A 1 83 ? -5.553 2.063 -1.906 1.00 98.06 83 GLU A O 1
ATOM 689 N N . GLN A 1 84 ? -7.209 3.066 -0.777 1.00 98.00 84 GLN A N 1
ATOM 690 C CA . GLN A 1 84 ? -7.665 3.874 -1.909 1.00 98.00 84 GLN A CA 1
ATOM 691 C C . GLN A 1 84 ? -6.589 4.854 -2.385 1.00 98.00 84 GLN A C 1
ATOM 693 O O . GLN A 1 84 ? -6.397 5.023 -3.590 1.00 98.00 84 GLN A O 1
ATOM 698 N N . SER A 1 85 ? -5.864 5.498 -1.464 1.00 97.12 85 SER A N 1
ATOM 699 C CA . SER A 1 85 ? -4.768 6.403 -1.829 1.00 97.12 85 SER A CA 1
ATOM 700 C C . SER A 1 85 ? -3.622 5.668 -2.535 1.00 97.12 85 SER A C 1
ATOM 702 O O . SER A 1 85 ? -3.088 6.166 -3.525 1.00 97.12 85 SER A O 1
ATOM 704 N N . LEU A 1 86 ? -3.283 4.459 -2.077 1.00 98.31 86 LEU A N 1
ATOM 705 C CA . LEU A 1 86 ? -2.242 3.625 -2.672 1.00 98.31 86 LEU A CA 1
ATOM 706 C C . LEU A 1 86 ? -2.674 3.084 -4.032 1.00 98.31 86 LEU A C 1
ATOM 708 O O . LEU A 1 86 ? -1.883 3.118 -4.969 1.00 98.31 86 LEU A O 1
ATOM 712 N N . ALA A 1 87 ? -3.925 2.644 -4.169 1.00 98.06 87 ALA A N 1
ATOM 713 C CA . ALA A 1 87 ? -4.484 2.209 -5.444 1.00 98.06 87 ALA A CA 1
ATOM 714 C C . ALA A 1 87 ? -4.456 3.340 -6.481 1.00 98.06 87 ALA A C 1
ATOM 716 O O . ALA A 1 87 ? -4.016 3.124 -7.607 1.00 98.06 87 ALA A O 1
ATOM 717 N N . LYS A 1 88 ? -4.827 4.567 -6.087 1.00 98.00 88 LYS A N 1
ATOM 718 C CA . LYS A 1 88 ? -4.724 5.753 -6.954 1.00 98.00 88 LYS A CA 1
ATOM 719 C C . LYS A 1 88 ? -3.282 6.034 -7.375 1.00 98.00 88 LYS A C 1
ATOM 721 O O . LYS A 1 88 ? -3.039 6.244 -8.558 1.00 98.00 88 LYS A O 1
ATOM 726 N N . LYS A 1 89 ? -2.324 5.990 -6.441 1.00 98.12 89 LYS A N 1
ATOM 727 C CA . LYS A 1 89 ? -0.896 6.174 -6.757 1.00 98.12 89 LYS A CA 1
ATOM 728 C C . LYS A 1 89 ? -0.376 5.103 -7.716 1.00 98.12 89 LYS A C 1
ATOM 730 O O . LYS A 1 89 ? 0.290 5.440 -8.686 1.00 98.12 89 LYS A O 1
ATOM 735 N N . ARG A 1 90 ? -0.716 3.832 -7.483 1.00 98.12 90 ARG A N 1
ATOM 736 C CA . ARG A 1 90 ? -0.346 2.720 -8.372 1.00 98.12 90 ARG A CA 1
ATOM 737 C C . ARG A 1 90 ? -0.945 2.888 -9.766 1.00 98.12 90 ARG A C 1
ATOM 739 O O . ARG A 1 90 ? -0.236 2.702 -10.742 1.00 98.12 90 ARG A O 1
ATOM 746 N N . ALA A 1 91 ? -2.211 3.293 -9.865 1.00 98.44 91 ALA A N 1
ATOM 747 C CA . ALA A 1 91 ? -2.857 3.553 -11.149 1.00 98.44 91 ALA A CA 1
ATOM 748 C C . ALA A 1 91 ? -2.191 4.710 -11.912 1.00 98.44 91 ALA A C 1
ATOM 750 O O . ALA A 1 91 ? -1.972 4.602 -13.113 1.00 98.44 91 ALA A O 1
ATOM 751 N N . GLN A 1 92 ? -1.820 5.791 -11.218 1.00 98.12 92 GLN A N 1
ATOM 752 C CA . GLN A 1 92 ? -1.080 6.908 -11.817 1.00 98.12 92 GLN A CA 1
ATOM 753 C C . GLN A 1 92 ? 0.308 6.483 -12.307 1.00 98.12 92 GLN A C 1
ATOM 755 O O . GLN A 1 92 ? 0.703 6.847 -13.409 1.00 98.12 92 GLN A O 1
ATOM 760 N N . GLN A 1 93 ? 1.033 5.697 -11.507 1.00 98.12 93 GLN A N 1
ATOM 761 C CA . GLN A 1 93 ? 2.337 5.158 -11.897 1.00 98.12 93 GLN A CA 1
ATOM 762 C C . GLN A 1 93 ? 2.223 4.231 -13.106 1.00 98.12 93 GLN A C 1
ATOM 764 O O . GLN A 1 93 ? 3.023 4.348 -14.025 1.00 98.12 93 GLN A O 1
ATOM 769 N N . GLN A 1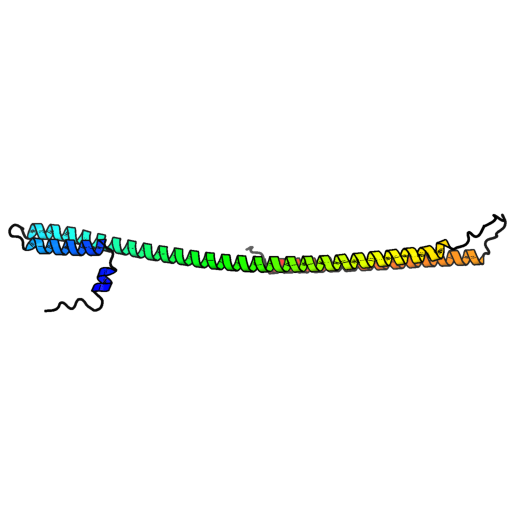 94 ? 1.216 3.355 -13.131 1.00 98.12 94 GLN A N 1
ATOM 770 C CA . GLN A 1 94 ? 0.992 2.463 -14.263 1.00 98.12 94 GLN A CA 1
ATOM 771 C C . GLN A 1 94 ? 0.691 3.252 -15.539 1.00 98.12 94 GLN A C 1
ATOM 773 O O . GLN A 1 94 ? 1.332 3.011 -16.551 1.00 98.12 94 GLN A O 1
ATOM 778 N N . ALA A 1 95 ? -0.200 4.245 -15.470 1.00 98.25 95 ALA A N 1
ATOM 779 C CA . ALA A 1 95 ? -0.510 5.095 -16.616 1.00 98.25 95 ALA A CA 1
ATOM 780 C C . ALA A 1 95 ? 0.729 5.837 -17.143 1.00 98.25 95 ALA A C 1
ATOM 782 O O . ALA A 1 95 ? 0.916 5.931 -18.350 1.00 98.25 95 ALA A O 1
ATOM 783 N N . TYR A 1 96 ? 1.594 6.324 -16.248 1.00 98.31 96 TYR A N 1
ATOM 784 C CA . TYR A 1 96 ? 2.850 6.969 -16.631 1.00 98.31 96 TYR A CA 1
ATOM 785 C C . TYR A 1 96 ? 3.830 5.999 -17.311 1.00 98.31 96 TYR A C 1
ATOM 787 O O . TYR A 1 96 ? 4.461 6.352 -18.301 1.00 98.31 96 TYR A O 1
ATOM 795 N N . ILE A 1 97 ? 3.952 4.771 -16.798 1.00 98.31 97 ILE A N 1
ATOM 796 C CA . ILE A 1 97 ? 4.793 3.734 -17.412 1.00 98.31 97 ILE A CA 1
ATOM 797 C C . ILE A 1 97 ? 4.255 3.357 -18.793 1.00 98.31 97 ILE A C 1
ATOM 799 O O . ILE A 1 97 ? 5.037 3.216 -19.728 1.00 98.31 97 ILE A O 1
ATOM 803 N N . ASP A 1 98 ? 2.939 3.198 -18.923 1.00 98.06 98 ASP A N 1
ATOM 804 C CA . ASP A 1 98 ? 2.304 2.830 -20.188 1.00 98.06 98 ASP A CA 1
ATOM 805 C C . ASP A 1 98 ? 2.531 3.911 -21.261 1.00 98.06 98 ASP A C 1
ATOM 807 O O . ASP A 1 98 ? 2.819 3.576 -22.412 1.00 98.06 98 ASP A O 1
ATOM 811 N N . ASP A 1 99 ? 2.461 5.190 -20.876 1.00 98.06 99 ASP A N 1
ATOM 812 C CA . ASP A 1 99 ? 2.749 6.339 -21.746 1.00 98.06 99 ASP A CA 1
ATOM 813 C C . ASP A 1 99 ? 4.221 6.356 -22.186 1.00 98.06 99 ASP A C 1
ATOM 815 O O . ASP A 1 99 ? 4.524 6.382 -23.378 1.00 98.06 99 ASP A O 1
ATOM 819 N N . LEU A 1 100 ? 5.149 6.193 -21.235 1.00 98.38 100 LEU A N 1
ATOM 820 C CA . LEU A 1 100 ? 6.583 6.123 -21.525 1.00 98.38 100 LEU A CA 1
ATOM 821 C C . LEU A 1 100 ? 6.921 4.965 -22.478 1.00 98.38 100 LEU A C 1
ATOM 823 O O . LEU A 1 100 ? 7.682 5.136 -23.427 1.00 98.38 100 LEU A O 1
ATOM 827 N N . GLN A 1 101 ? 6.332 3.786 -22.262 1.00 98.12 101 GLN A N 1
ATOM 828 C CA . GLN A 1 101 ? 6.534 2.630 -23.139 1.00 98.12 101 GLN A CA 1
ATOM 829 C C . GLN A 1 101 ? 5.998 2.867 -24.552 1.00 98.12 101 GLN A C 1
ATOM 831 O O . GLN A 1 101 ? 6.540 2.326 -25.520 1.00 98.12 101 GLN A O 1
ATOM 836 N N . LEU A 1 102 ? 4.903 3.615 -24.685 1.00 98.12 102 LEU A N 1
ATOM 837 C CA . LEU A 1 102 ? 4.351 3.976 -25.984 1.00 98.12 102 LEU A CA 1
ATOM 838 C C . LEU A 1 102 ? 5.321 4.900 -26.723 1.00 98.12 102 LEU A C 1
ATOM 840 O O . LEU A 1 102 ? 5.671 4.605 -27.869 1.00 98.12 102 LEU A O 1
ATOM 844 N N . ASP A 1 103 ? 5.807 5.944 -26.056 1.00 98.00 103 ASP A N 1
ATOM 845 C CA . ASP A 1 103 ? 6.785 6.880 -26.614 1.00 98.00 103 ASP A CA 1
ATOM 846 C C . ASP A 1 103 ? 8.085 6.177 -27.024 1.00 98.00 103 ASP A C 1
ATOM 848 O O . ASP A 1 103 ? 8.569 6.369 -28.144 1.00 98.00 103 ASP A O 1
ATOM 852 N N . GLU A 1 104 ? 8.614 5.288 -26.178 1.00 97.81 104 GLU A N 1
ATOM 853 C CA . GLU A 1 104 ? 9.797 4.482 -26.496 1.00 97.81 104 GLU A CA 1
ATOM 854 C C . GLU A 1 104 ? 9.581 3.625 -27.750 1.00 97.81 104 GLU A C 1
ATOM 856 O O . GLU A 1 104 ? 10.446 3.577 -28.629 1.00 97.81 104 GLU A O 1
ATOM 861 N N . ARG A 1 105 ? 8.415 2.977 -27.889 1.00 97.94 105 ARG A N 1
ATOM 862 C CA . ARG A 1 105 ? 8.096 2.188 -29.090 1.00 97.94 105 ARG A CA 1
ATOM 863 C C . ARG A 1 105 ? 8.028 3.060 -30.336 1.00 97.94 105 ARG A C 1
ATOM 865 O O . ARG A 1 105 ? 8.545 2.652 -31.376 1.00 97.94 105 ARG A O 1
ATOM 872 N N . LEU A 1 106 ? 7.411 4.238 -30.254 1.00 98.00 106 LEU A N 1
ATOM 873 C CA . LEU A 1 106 ? 7.342 5.166 -31.384 1.00 98.00 106 LEU A CA 1
ATOM 874 C C . LEU A 1 106 ? 8.737 5.647 -31.789 1.00 98.00 106 LEU A C 1
ATOM 876 O O . LEU A 1 106 ? 9.072 5.648 -32.975 1.00 98.00 106 LEU A O 1
ATOM 880 N N . GLN A 1 107 ? 9.579 5.989 -30.813 1.00 98.06 107 GLN A N 1
ATOM 881 C CA . GLN A 1 107 ? 10.952 6.408 -31.063 1.00 98.06 107 GLN A CA 1
ATOM 882 C C . GLN A 1 107 ? 11.774 5.285 -31.708 1.00 98.06 107 GLN A C 1
ATOM 884 O O . GLN A 1 107 ? 12.466 5.523 -32.698 1.00 98.06 107 GLN A O 1
ATOM 889 N N . GLN A 1 108 ? 11.664 4.054 -31.202 1.00 97.88 108 GLN A N 1
ATOM 890 C CA . GLN A 1 108 ? 12.337 2.885 -31.776 1.00 97.88 108 GLN A CA 1
ATOM 891 C C . GLN A 1 108 ? 11.871 2.605 -33.208 1.00 97.88 108 GLN A C 1
ATOM 893 O O . GLN A 1 108 ? 12.693 2.315 -34.080 1.00 97.88 108 GLN A O 1
ATOM 898 N N . GLN A 1 109 ? 10.570 2.724 -33.487 1.00 98.00 109 GLN A N 1
ATOM 899 C CA . GLN A 1 109 ? 10.040 2.578 -34.844 1.00 98.00 109 GLN A CA 1
ATOM 900 C C . GLN A 1 109 ? 10.608 3.644 -35.785 1.00 98.00 109 GLN A C 1
ATOM 902 O O . GLN A 1 109 ? 11.067 3.304 -36.876 1.00 98.00 109 GLN A O 1
ATOM 907 N N . ALA A 1 110 ? 10.643 4.909 -35.357 1.00 97.44 110 ALA A N 1
ATOM 908 C CA . ALA A 1 110 ? 11.214 5.999 -36.143 1.00 97.44 110 ALA A CA 1
ATOM 909 C C . ALA A 1 110 ? 12.713 5.782 -36.419 1.00 97.44 110 ALA A C 1
ATOM 911 O O . ALA A 1 110 ? 13.152 5.903 -37.563 1.00 97.44 110 ALA A O 1
ATOM 912 N N . GLN A 1 111 ? 13.491 5.386 -35.405 1.00 97.62 111 GLN A N 1
ATOM 913 C CA . GLN A 1 111 ? 14.910 5.047 -35.566 1.00 97.62 111 GLN A CA 1
ATOM 914 C C . GLN A 1 111 ? 15.106 3.872 -36.532 1.00 97.62 111 GLN A C 1
ATOM 916 O O . GLN A 1 111 ? 15.960 3.927 -37.412 1.00 97.62 111 GLN A O 1
ATOM 921 N N . THR A 1 112 ? 14.281 2.829 -36.424 1.00 97.56 112 THR A N 1
ATOM 922 C CA . THR A 1 112 ? 14.352 1.660 -37.314 1.00 97.56 112 THR A CA 1
ATOM 923 C C . THR A 1 112 ? 14.080 2.050 -38.766 1.00 97.56 112 THR A C 1
ATOM 925 O O . THR A 1 112 ? 14.800 1.615 -39.663 1.00 97.56 112 THR A O 1
ATOM 928 N N . GLN A 1 113 ? 13.086 2.908 -39.010 1.00 97.69 113 GLN A N 1
ATOM 929 C CA . GLN A 1 113 ? 12.792 3.418 -40.352 1.00 97.69 113 GLN A CA 1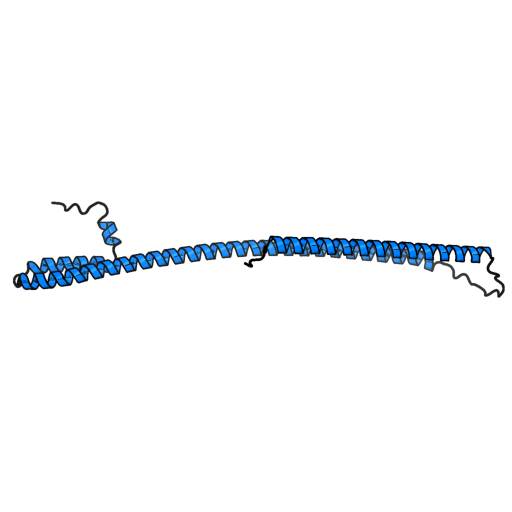
ATOM 930 C C . GLN A 1 113 ? 13.949 4.257 -40.911 1.00 97.69 113 GLN A C 1
ATOM 932 O O . GLN A 1 113 ? 14.313 4.095 -42.075 1.00 97.69 113 GLN A O 1
ATOM 937 N N . GLN A 1 114 ? 14.567 5.111 -40.088 1.00 97.56 114 GLN A N 1
ATOM 938 C CA . GLN A 1 114 ? 15.743 5.892 -40.489 1.00 97.56 114 GLN A CA 1
ATOM 939 C C . GLN A 1 114 ? 16.933 4.993 -40.842 1.00 97.56 114 GLN A C 1
ATOM 941 O O . GLN A 1 114 ? 17.564 5.192 -41.880 1.00 97.56 114 GLN A O 1
ATOM 946 N N . LEU A 1 115 ? 17.214 3.975 -40.025 1.00 97.94 115 LEU A N 1
ATOM 947 C CA . LEU A 1 115 ? 18.283 3.010 -40.292 1.00 97.94 115 LEU A CA 1
ATOM 948 C C . LEU A 1 115 ? 18.024 2.215 -41.577 1.00 97.94 115 LEU A C 1
ATOM 950 O O . LEU A 1 115 ? 18.945 2.022 -42.368 1.00 97.94 115 LEU A O 1
ATOM 954 N N . GLN A 1 116 ? 16.779 1.803 -41.829 1.00 97.44 116 GLN A N 1
ATOM 955 C CA . GLN A 1 116 ? 16.406 1.139 -43.082 1.00 97.44 116 GLN A CA 1
ATOM 956 C C . GLN A 1 116 ? 16.594 2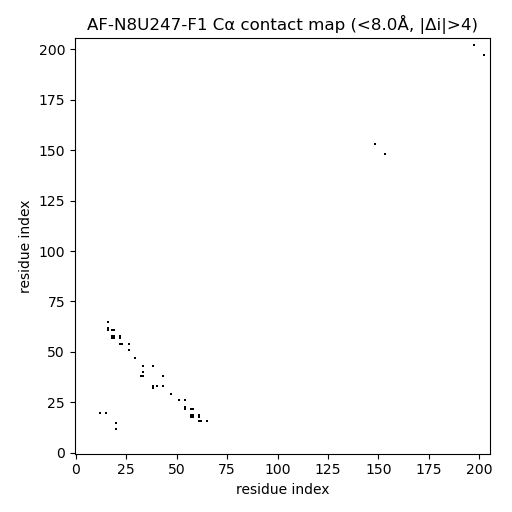.055 -44.297 1.00 97.44 116 GLN A C 1
ATOM 958 O O . GLN A 1 116 ? 17.112 1.609 -45.320 1.00 97.44 116 GLN A O 1
ATOM 963 N N . ALA A 1 117 ? 16.221 3.334 -44.194 1.00 97.31 117 ALA A N 1
ATOM 964 C CA . ALA A 1 117 ? 16.434 4.306 -45.264 1.00 97.31 117 ALA A CA 1
ATOM 965 C C . ALA A 1 117 ? 17.932 4.510 -45.558 1.00 97.31 117 ALA A C 1
ATOM 967 O O . ALA A 1 117 ? 18.339 4.468 -46.719 1.00 97.31 117 ALA A O 1
ATOM 968 N N . LEU A 1 118 ? 18.764 4.646 -44.519 1.00 97.12 118 LEU A N 1
ATOM 969 C CA . LEU A 1 118 ? 20.223 4.742 -44.654 1.00 97.12 118 LEU A CA 1
ATOM 970 C C . LEU A 1 118 ? 20.827 3.480 -45.279 1.00 97.12 118 LEU A C 1
ATOM 972 O O . LEU A 1 118 ? 21.689 3.570 -46.150 1.00 97.12 118 LEU A O 1
ATOM 976 N N . GLN A 1 119 ? 20.352 2.298 -44.881 1.00 96.94 119 GLN A N 1
ATOM 977 C CA . GLN A 1 119 ? 20.791 1.033 -45.467 1.00 96.94 119 GLN A CA 1
ATOM 978 C C . GLN A 1 119 ? 20.473 0.967 -46.968 1.00 96.94 119 GLN A C 1
ATOM 980 O O . GLN A 1 119 ? 21.313 0.531 -47.755 1.00 96.94 119 GLN A O 1
ATOM 985 N N . GLN A 1 120 ? 19.283 1.418 -47.377 1.00 96.25 120 GLN A N 1
ATOM 986 C CA . GLN A 1 120 ? 18.910 1.486 -48.792 1.00 96.25 120 GLN A CA 1
ATOM 987 C C . GLN A 1 120 ? 19.788 2.477 -49.565 1.00 96.25 120 GLN A C 1
ATOM 989 O O . GLN A 1 120 ? 20.240 2.147 -50.660 1.00 96.25 120 GLN A O 1
ATOM 994 N N . GLN A 1 121 ? 20.071 3.653 -48.993 1.00 96.75 121 GLN A N 1
ATOM 995 C CA . GLN A 1 121 ? 20.964 4.649 -49.594 1.00 96.75 121 GLN A CA 1
ATOM 996 C C . GLN A 1 121 ? 22.381 4.099 -49.785 1.00 96.75 121 GLN A C 1
ATOM 998 O O . GLN A 1 121 ? 22.888 4.116 -50.902 1.00 96.75 121 GLN A O 1
ATOM 1003 N N . LEU A 1 122 ? 22.982 3.517 -48.742 1.00 95.38 122 LEU A N 1
ATOM 1004 C CA . LEU A 1 122 ? 24.303 2.882 -48.826 1.00 95.38 122 LEU A CA 1
ATOM 1005 C C . LEU A 1 122 ? 24.331 1.738 -49.846 1.00 95.38 122 LEU A C 1
ATOM 1007 O O . LEU A 1 122 ? 25.315 1.571 -50.565 1.00 95.38 122 LEU A O 1
ATOM 1011 N N . GLY A 1 123 ? 23.251 0.957 -49.941 1.00 95.25 123 GLY A N 1
ATOM 1012 C CA . GLY A 1 123 ? 23.111 -0.088 -50.954 1.00 95.25 123 GLY A CA 1
ATOM 1013 C C . GLY A 1 123 ? 23.137 0.475 -52.377 1.00 95.25 123 GLY A C 1
ATOM 1014 O O . GLY A 1 123 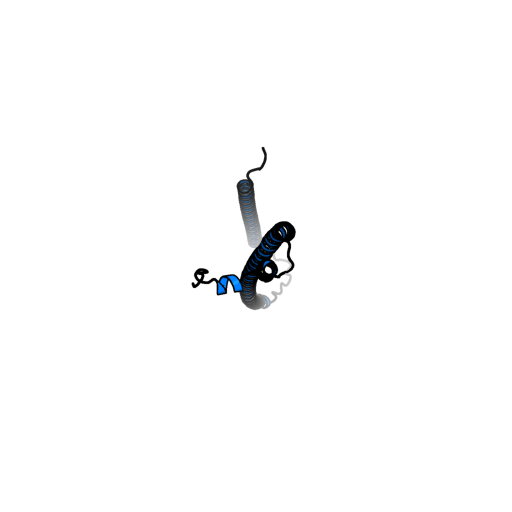? 23.865 -0.037 -53.227 1.00 95.25 123 GLY A O 1
ATOM 1015 N N . GLN A 1 124 ? 22.394 1.555 -52.633 1.00 93.94 124 GLN A N 1
ATOM 1016 C CA . GLN A 1 124 ? 22.400 2.241 -53.929 1.00 93.94 124 GLN A CA 1
ATOM 1017 C C . GLN A 1 124 ? 23.763 2.867 -54.240 1.00 93.94 124 GLN A C 1
ATOM 1019 O O . GLN A 1 124 ? 24.259 2.715 -55.355 1.00 93.94 124 GLN A O 1
ATOM 1024 N N . GLU A 1 125 ? 24.395 3.523 -53.266 1.00 93.75 125 GLU A N 1
ATOM 1025 C CA . GLU A 1 125 ? 25.734 4.097 -53.418 1.00 93.75 125 GLU A CA 1
ATOM 1026 C C . GLU A 1 125 ? 26.784 3.023 -53.706 1.00 93.75 125 GLU A C 1
ATOM 1028 O O . GLU A 1 125 ? 27.624 3.210 -54.582 1.00 93.75 125 GLU A O 1
ATOM 1033 N N . SER A 1 126 ? 26.719 1.876 -53.026 1.00 91.38 126 SER A N 1
ATOM 1034 C CA . SER A 1 126 ? 27.618 0.744 -53.261 1.00 91.38 126 SER A CA 1
ATOM 1035 C C . SER A 1 126 ? 27.453 0.167 -54.670 1.00 91.38 126 SER A C 1
ATOM 1037 O O . SER A 1 126 ? 28.447 -0.066 -55.363 1.00 91.38 126 SER A O 1
ATOM 1039 N N . LEU A 1 127 ? 26.213 0.004 -55.145 1.00 90.12 127 LEU A N 1
ATOM 1040 C CA . LEU A 1 127 ? 25.939 -0.410 -56.525 1.00 90.12 127 LEU A CA 1
ATOM 1041 C C . LEU A 1 127 ? 26.481 0.617 -57.528 1.00 90.12 127 LEU A C 1
ATOM 1043 O O . LEU A 1 127 ? 27.268 0.261 -58.400 1.00 90.12 127 LEU A O 1
ATOM 1047 N N . ALA A 1 128 ? 26.170 1.902 -57.347 1.00 88.31 128 ALA A N 1
ATOM 1048 C CA . ALA A 1 128 ? 26.671 2.968 -58.212 1.00 88.31 128 ALA A CA 1
ATOM 1049 C C . ALA A 1 128 ? 28.210 3.061 -58.204 1.00 88.31 128 ALA A C 1
ATOM 1051 O O . ALA A 1 128 ? 28.830 3.336 -59.233 1.00 88.31 128 ALA A O 1
ATOM 1052 N N . TYR A 1 129 ? 28.847 2.826 -57.053 1.00 85.50 129 TYR A N 1
ATOM 1053 C CA . TYR A 1 129 ? 30.301 2.794 -56.924 1.00 85.50 129 TYR A CA 1
ATOM 1054 C C . TYR A 1 129 ? 30.893 1.590 -57.659 1.00 85.50 129 TYR A C 1
ATOM 1056 O O . TYR A 1 129 ? 31.825 1.753 -58.442 1.00 85.50 129 TYR A O 1
ATOM 1064 N N . THR A 1 130 ? 30.337 0.391 -57.472 1.00 84.94 130 THR A N 1
ATOM 1065 C CA . THR A 1 130 ? 30.813 -0.821 -58.159 1.00 84.94 130 THR A CA 1
ATOM 1066 C C . THR A 1 130 ? 30.633 -0.741 -59.677 1.00 84.94 130 THR A C 1
ATOM 1068 O O . THR A 1 130 ? 31.562 -1.099 -60.399 1.00 84.94 130 THR A O 1
ATOM 1071 N N . GLU A 1 131 ? 29.527 -0.185 -60.181 1.00 81.50 131 GLU A N 1
ATOM 1072 C CA . GLU A 1 131 ? 29.284 0.020 -61.621 1.00 81.50 131 GLU A CA 1
ATOM 1073 C C . GLU A 1 131 ? 30.359 0.880 -62.311 1.00 81.50 131 GLU A C 1
ATOM 1075 O O . GLU A 1 131 ? 30.737 0.625 -63.461 1.00 81.50 131 GLU A O 1
ATOM 1080 N N . ARG A 1 132 ? 30.923 1.864 -61.598 1.00 77.00 132 ARG A N 1
ATOM 1081 C CA . ARG A 1 132 ? 32.035 2.680 -62.117 1.00 77.00 132 ARG A CA 1
ATOM 1082 C C . ARG A 1 132 ? 33.303 1.862 -62.367 1.00 77.00 132 ARG A C 1
ATOM 1084 O O . ARG A 1 132 ? 34.065 2.206 -63.266 1.00 77.00 132 ARG A O 1
ATOM 1091 N N . TYR A 1 133 ? 33.522 0.784 -61.614 1.00 67.31 133 TYR A N 1
ATOM 1092 C CA . TYR A 1 133 ? 34.714 -0.064 -61.728 1.00 67.31 133 TYR A CA 1
ATOM 1093 C C . TYR A 1 133 ? 34.468 -1.375 -62.493 1.00 67.31 133 TYR A C 1
ATOM 1095 O O . TYR A 1 133 ? 35.422 -1.969 -63.000 1.00 67.31 133 TYR A O 1
ATOM 1103 N N . THR A 1 134 ? 33.222 -1.828 -62.664 1.00 59.88 134 THR A N 1
ATOM 1104 C CA . THR A 1 134 ? 32.912 -2.984 -63.532 1.00 59.88 134 THR A CA 1
ATOM 1105 C C . THR A 1 134 ? 33.099 -2.668 -65.016 1.00 59.88 134 THR A C 1
ATOM 1107 O O . THR A 1 134 ? 33.424 -3.566 -65.791 1.00 59.88 134 THR A O 1
ATOM 1110 N N . THR A 1 135 ? 33.000 -1.391 -65.403 1.00 54.50 135 THR A N 1
ATOM 1111 C CA . THR A 1 135 ? 33.297 -0.907 -66.765 1.00 54.50 135 THR A CA 1
ATOM 1112 C C . THR A 1 135 ? 34.777 -0.554 -66.951 1.00 54.50 135 THR A C 1
ATOM 1114 O O . THR A 1 135 ? 35.138 0.218 -67.836 1.00 54.50 135 THR A O 1
ATOM 1117 N N . THR A 1 136 ? 35.679 -1.117 -66.144 1.00 47.12 136 THR A N 1
ATOM 1118 C CA . THR A 1 136 ? 37.094 -1.114 -66.522 1.00 47.12 136 THR A CA 1
ATOM 1119 C C . THR A 1 136 ? 37.235 -2.136 -67.653 1.00 47.12 136 THR A C 1
ATOM 1121 O O . THR A 1 136 ? 36.999 -3.325 -67.405 1.00 47.12 136 THR A O 1
ATOM 1124 N N . PRO A 1 137 ? 37.565 -1.744 -68.903 1.00 55.59 137 PRO A N 1
ATOM 1125 C CA . PRO A 1 137 ? 37.860 -2.731 -69.931 1.00 55.59 137 PRO A CA 1
ATOM 1126 C C . PRO A 1 137 ? 38.947 -3.625 -69.348 1.00 55.59 137 PRO A C 1
ATOM 1128 O O . PRO A 1 137 ? 39.927 -3.112 -68.806 1.00 55.59 137 PRO A O 1
ATOM 1131 N N . LYS A 1 138 ? 38.756 -4.950 -69.384 1.00 56.50 138 LYS A N 1
ATOM 1132 C CA . LYS A 1 138 ? 39.816 -5.888 -69.013 1.00 56.50 138 LYS A CA 1
ATOM 1133 C C . LYS A 1 138 ? 41.012 -5.515 -69.877 1.00 56.50 138 LYS A C 1
ATOM 1135 O O . LYS A 1 138 ? 41.029 -5.851 -71.060 1.00 56.50 138 LYS A O 1
ATOM 1140 N N . LEU A 1 139 ? 41.967 -4.774 -69.313 1.00 54.12 139 LEU A N 1
ATOM 1141 C CA . LEU A 1 139 ? 43.254 -4.553 -69.936 1.00 54.12 139 LEU A CA 1
ATOM 1142 C C . LEU A 1 139 ? 43.793 -5.960 -70.125 1.00 54.12 139 LEU A C 1
ATOM 1144 O O . LEU A 1 139 ? 44.106 -6.661 -69.161 1.00 54.12 139 LEU A O 1
ATOM 1148 N N . ARG A 1 140 ? 43.756 -6.424 -71.375 1.00 47.53 140 ARG A N 1
ATOM 1149 C CA . ARG A 1 140 ? 44.427 -7.639 -71.798 1.00 47.53 140 ARG A CA 1
ATOM 1150 C C . ARG A 1 140 ? 45.898 -7.350 -71.543 1.00 47.53 140 ARG A C 1
ATOM 1152 O O . ARG A 1 140 ? 46.575 -6.763 -72.378 1.00 47.53 140 ARG A O 1
ATOM 1159 N N . PHE A 1 141 ? 46.371 -7.699 -70.355 1.00 49.31 141 PHE A N 1
ATOM 1160 C CA . PHE A 1 141 ? 47.788 -7.866 -70.123 1.00 49.31 141 PHE A CA 1
ATOM 1161 C C . PHE A 1 141 ? 48.169 -9.113 -70.908 1.00 49.31 141 PHE A C 1
ATOM 1163 O O . PHE A 1 141 ? 48.117 -10.238 -70.414 1.00 49.31 141 PHE A O 1
ATOM 1170 N N . GLU A 1 142 ? 48.467 -8.917 -72.190 1.00 47.03 142 GLU A N 1
ATOM 1171 C CA . GLU A 1 142 ? 49.340 -9.845 -72.880 1.00 47.03 142 GLU A CA 1
ATOM 1172 C C . GLU A 1 142 ? 50.624 -9.878 -72.060 1.00 47.03 142 GLU A C 1
ATOM 1174 O O . GLU A 1 142 ? 51.234 -8.840 -71.807 1.00 47.03 142 GLU A O 1
ATOM 1179 N N . ALA A 1 143 ? 50.971 -11.060 -71.555 1.00 44.72 143 ALA A N 1
ATOM 1180 C CA . ALA A 1 143 ? 52.187 -11.271 -70.796 1.00 44.72 143 ALA A CA 1
ATOM 1181 C C . ALA A 1 143 ? 53.391 -11.106 -71.733 1.00 44.72 143 ALA A C 1
ATOM 1183 O O . ALA A 1 143 ? 54.004 -12.077 -72.179 1.00 44.72 143 ALA A O 1
ATOM 1184 N N . THR A 1 144 ? 53.743 -9.864 -72.049 1.00 46.22 144 THR A N 1
ATOM 1185 C CA . THR A 1 144 ? 55.069 -9.524 -72.532 1.00 46.22 144 THR A CA 1
ATOM 1186 C C . THR A 1 144 ? 56.015 -9.775 -71.371 1.00 46.22 144 THR A C 1
ATOM 1188 O O . THR A 1 144 ? 56.038 -9.056 -70.378 1.00 46.22 144 THR A O 1
ATOM 1191 N N . ARG A 1 145 ? 56.804 -10.845 -71.492 1.00 47.06 145 ARG A N 1
ATOM 1192 C CA . ARG A 1 145 ? 57.807 -11.303 -70.515 1.00 47.06 145 ARG A CA 1
ATOM 1193 C C . ARG A 1 145 ? 58.887 -10.273 -70.141 1.00 47.06 145 ARG A C 1
ATOM 1195 O O . ARG A 1 145 ? 59.777 -10.617 -69.379 1.00 47.06 145 ARG A O 1
ATOM 1202 N N . ASN A 1 146 ? 58.797 -9.031 -70.612 1.00 51.53 146 ASN A N 1
ATOM 1203 C CA . ASN A 1 146 ? 59.758 -7.965 -70.368 1.00 51.53 146 ASN A CA 1
ATOM 1204 C C . ASN A 1 146 ? 59.039 -6.651 -70.010 1.00 51.53 146 ASN A C 1
ATOM 1206 O O . ASN A 1 146 ? 59.094 -5.693 -70.777 1.00 51.53 146 ASN A O 1
ATOM 1210 N N . SER A 1 147 ? 58.384 -6.569 -68.851 1.00 49.12 147 SER A N 1
ATOM 1211 C CA . SER A 1 147 ? 58.210 -5.268 -68.195 1.00 49.12 147 SER A CA 1
ATOM 1212 C C . SER A 1 147 ? 59.202 -5.195 -67.046 1.00 49.12 147 SER A C 1
ATOM 1214 O O . SER A 1 147 ? 58.949 -5.688 -65.946 1.00 49.12 147 SER A O 1
ATOM 1216 N N . VAL A 1 148 ? 60.363 -4.604 -67.314 1.00 54.41 148 VAL A N 1
ATOM 1217 C CA . VAL A 1 148 ? 61.180 -4.040 -66.243 1.00 54.41 148 VAL A CA 1
ATOM 1218 C C . VAL A 1 148 ? 60.272 -3.031 -65.549 1.00 54.41 148 VAL A C 1
ATOM 1220 O O . VAL A 1 148 ? 59.870 -2.047 -66.165 1.00 54.41 148 VAL A O 1
ATOM 1223 N N . ILE A 1 149 ? 59.857 -3.326 -64.316 1.00 55.06 149 ILE A N 1
ATOM 1224 C CA . ILE A 1 149 ? 59.167 -2.343 -63.485 1.00 55.06 149 ILE A CA 1
ATOM 1225 C C . ILE A 1 149 ? 60.160 -1.194 -63.355 1.00 55.06 149 ILE A C 1
ATOM 1227 O O . ILE A 1 149 ? 61.242 -1.383 -62.798 1.00 55.06 149 ILE A O 1
ATOM 1231 N N . SER A 1 150 ? 59.842 -0.044 -63.948 1.00 62.03 150 SER A N 1
ATOM 1232 C CA . SER A 1 150 ? 60.701 1.132 -63.880 1.00 62.03 150 SER A CA 1
ATOM 1233 C C . SER A 1 150 ? 61.037 1.413 -62.408 1.00 62.03 150 SER A C 1
ATOM 1235 O O . SER A 1 150 ? 60.129 1.345 -61.573 1.00 62.03 150 SER A O 1
ATOM 1237 N N . PRO A 1 151 ? 62.297 1.728 -62.057 1.00 67.19 151 PRO A N 1
ATOM 1238 C CA . PRO A 1 151 ? 62.707 1.959 -60.665 1.00 67.19 151 PRO A CA 1
ATOM 1239 C C . PRO A 1 151 ? 61.857 3.043 -59.978 1.00 67.19 151 PRO A C 1
ATOM 1241 O O . PRO A 1 151 ? 61.594 2.977 -58.784 1.00 67.19 151 PRO A O 1
ATOM 1244 N N . GLU A 1 152 ? 61.323 3.987 -60.750 1.00 65.44 152 GLU A N 1
ATOM 1245 C CA . GLU A 1 152 ? 60.379 5.022 -60.313 1.00 65.44 152 GLU A CA 1
ATOM 1246 C C . GLU A 1 152 ? 59.063 4.456 -59.749 1.00 65.44 152 GLU A C 1
ATOM 1248 O O . GLU A 1 152 ? 58.539 4.970 -58.763 1.00 65.44 152 GLU A O 1
ATOM 1253 N N . ILE A 1 153 ? 58.540 3.371 -60.332 1.00 69.69 153 ILE A N 1
ATOM 1254 C CA . ILE A 1 153 ? 57.303 2.716 -59.880 1.00 69.69 153 ILE A CA 1
ATOM 1255 C C . ILE A 1 153 ? 57.565 1.915 -58.600 1.00 69.69 153 ILE A C 1
ATOM 1257 O O . ILE A 1 153 ? 56.721 1.902 -57.707 1.00 69.69 153 ILE A O 1
ATOM 1261 N N . GLN A 1 154 ? 58.743 1.292 -58.479 1.00 73.06 154 GLN A N 1
ATOM 1262 C CA . GLN A 1 154 ? 59.154 0.616 -57.243 1.00 73.06 154 GLN A CA 1
ATOM 1263 C C . GLN A 1 154 ? 59.306 1.622 -56.099 1.00 73.06 154 GLN A C 1
ATOM 1265 O O . GLN A 1 154 ? 58.713 1.433 -55.043 1.00 73.06 154 GLN A O 1
ATOM 1270 N N . HIS A 1 155 ? 59.969 2.756 -56.344 1.00 76.19 155 HIS A N 1
ATOM 1271 C CA . HIS A 1 155 ? 60.078 3.829 -55.356 1.00 76.19 155 HIS A CA 1
ATOM 1272 C C . HIS A 1 155 ? 58.722 4.430 -54.960 1.00 76.19 155 HIS A C 1
ATOM 1274 O O . HIS A 1 155 ? 58.507 4.741 -53.790 1.00 76.19 155 HIS A O 1
ATOM 1280 N N . ALA A 1 156 ? 57.787 4.593 -55.901 1.00 78.62 156 ALA A N 1
ATOM 1281 C CA . ALA A 1 156 ? 56.437 5.059 -55.583 1.00 78.62 156 ALA A CA 1
ATOM 1282 C C . ALA A 1 156 ? 55.666 4.051 -54.711 1.00 78.62 156 ALA A C 1
ATOM 1284 O O . ALA A 1 156 ? 54.969 4.457 -53.780 1.00 78.62 156 ALA A O 1
ATOM 1285 N N . LEU A 1 157 ? 55.819 2.751 -54.977 1.00 82.94 157 LEU A N 1
ATOM 1286 C CA . LEU A 1 157 ? 55.200 1.685 -54.190 1.00 82.94 157 LEU A CA 1
ATOM 1287 C C . LEU A 1 157 ? 55.792 1.605 -52.775 1.00 82.94 157 LEU A C 1
ATOM 1289 O O . LEU A 1 157 ? 55.037 1.504 -51.810 1.00 82.94 157 LEU A O 1
ATOM 1293 N N . ASP A 1 158 ? 57.114 1.718 -52.647 1.00 79.62 158 ASP A N 1
ATOM 1294 C CA . ASP A 1 158 ? 57.802 1.723 -51.353 1.00 79.62 158 ASP A CA 1
ATOM 1295 C C . ASP A 1 158 ? 57.408 2.946 -50.514 1.00 79.62 158 ASP A C 1
ATOM 1297 O O . ASP A 1 158 ? 57.115 2.819 -49.327 1.00 79.62 158 ASP A O 1
ATOM 1301 N N . ASN A 1 159 ? 57.290 4.124 -51.135 1.00 85.62 159 ASN A N 1
ATOM 1302 C CA . ASN A 1 159 ? 56.803 5.327 -50.457 1.00 85.62 159 ASN A CA 1
ATOM 1303 C C . ASN A 1 159 ? 55.344 5.196 -49.997 1.00 85.62 159 ASN A C 1
ATOM 1305 O O . ASN A 1 159 ? 55.006 5.633 -48.897 1.00 85.62 159 A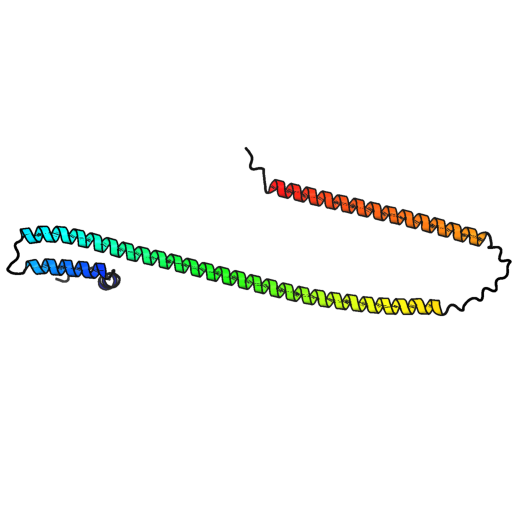SN A O 1
ATOM 1309 N N . LEU A 1 160 ? 54.469 4.598 -50.815 1.00 87.56 160 LEU A N 1
ATOM 1310 C CA . LEU A 1 160 ? 53.084 4.332 -50.416 1.00 87.56 160 LEU A CA 1
ATOM 1311 C C . LEU A 1 160 ? 53.015 3.339 -49.257 1.00 87.56 160 LEU A C 1
ATOM 1313 O O . LEU A 1 160 ? 52.241 3.549 -48.327 1.00 87.56 160 LEU A O 1
ATOM 1317 N N . LYS A 1 161 ? 53.849 2.297 -49.287 1.00 90.75 161 LYS A N 1
ATOM 1318 C CA . LYS A 1 161 ? 53.946 1.319 -48.207 1.00 90.75 161 LYS A CA 1
ATOM 1319 C C . LYS A 1 161 ? 54.378 1.976 -46.895 1.00 90.75 161 LYS A C 1
ATOM 1321 O O . LYS A 1 161 ? 53.677 1.819 -45.905 1.00 90.75 161 LYS A O 1
ATOM 1326 N N . ILE A 1 162 ? 55.448 2.774 -46.908 1.00 89.56 162 ILE A N 1
ATOM 1327 C CA . ILE A 1 162 ? 55.918 3.509 -45.720 1.00 89.56 162 ILE A CA 1
ATOM 1328 C C . ILE A 1 162 ? 54.824 4.445 -45.196 1.00 89.56 162 ILE A C 1
ATOM 1330 O O . ILE A 1 162 ? 54.598 4.530 -43.993 1.00 89.56 162 ILE A O 1
ATOM 1334 N N . ARG A 1 163 ? 54.105 5.137 -46.087 1.00 93.00 163 ARG A N 1
ATOM 1335 C CA . ARG A 1 163 ? 53.022 6.039 -45.678 1.00 93.00 163 ARG A CA 1
ATOM 1336 C C . ARG A 1 163 ? 51.872 5.295 -45.003 1.00 93.00 163 ARG A C 1
ATOM 1338 O O . ARG A 1 163 ? 51.365 5.778 -44.000 1.00 93.00 163 ARG A O 1
ATOM 1345 N N . LEU A 1 164 ? 51.488 4.138 -45.539 1.00 91.00 164 LEU A N 1
ATOM 1346 C CA . LEU A 1 164 ? 50.454 3.287 -44.951 1.00 91.00 164 LEU A CA 1
ATOM 1347 C C . LEU A 1 164 ? 50.899 2.688 -43.613 1.00 91.00 164 LEU A C 1
ATOM 1349 O O . LEU A 1 164 ? 50.094 2.612 -42.692 1.00 91.00 164 LEU A O 1
ATOM 1353 N N . GLU A 1 165 ? 52.168 2.296 -43.489 1.00 90.50 165 GLU A N 1
ATOM 1354 C CA . GLU A 1 165 ? 52.741 1.818 -42.226 1.00 90.50 165 GLU A CA 1
ATOM 1355 C C . GLU A 1 165 ? 52.700 2.919 -41.154 1.00 90.50 165 GLU A C 1
ATOM 1357 O O . GLU A 1 165 ? 52.208 2.679 -40.054 1.00 90.50 165 GLU A O 1
ATOM 1362 N N . LEU A 1 166 ? 53.091 4.151 -41.497 1.00 90.75 166 LEU A N 1
ATOM 1363 C CA . LEU A 1 166 ? 53.023 5.303 -40.588 1.00 90.75 166 LEU A CA 1
ATOM 1364 C C . LEU A 1 166 ? 51.584 5.696 -40.223 1.00 90.75 166 LEU A C 1
ATOM 1366 O O . LEU A 1 166 ? 51.306 6.072 -39.085 1.00 90.75 166 LEU A O 1
ATOM 1370 N N . GLU A 1 167 ? 50.655 5.625 -41.176 1.00 91.56 167 GLU A N 1
ATOM 1371 C CA . GLU A 1 167 ? 49.238 5.900 -40.921 1.00 91.56 167 GLU A CA 1
ATOM 1372 C C . GLU A 1 167 ? 48.628 4.846 -39.988 1.00 91.56 167 GLU A C 1
ATOM 1374 O O . GLU A 1 167 ? 47.897 5.190 -39.058 1.00 91.56 167 GLU A O 1
ATOM 1379 N N . ALA A 1 168 ? 48.989 3.573 -40.170 1.00 90.62 168 ALA A N 1
ATOM 1380 C CA . ALA A 1 168 ? 48.585 2.497 -39.275 1.00 90.62 168 ALA A CA 1
ATOM 1381 C C . ALA A 1 168 ? 49.166 2.675 -37.862 1.00 90.62 168 ALA A C 1
ATOM 1383 O O . ALA A 1 168 ? 48.427 2.534 -36.888 1.00 90.62 168 ALA A O 1
ATOM 1384 N N . GLU A 1 169 ? 50.448 3.033 -37.731 1.00 91.94 169 GLU A N 1
ATOM 1385 C CA . GLU A 1 169 ? 51.065 3.337 -36.431 1.00 91.94 169 GLU A CA 1
ATOM 1386 C C . GLU A 1 169 ? 50.373 4.516 -35.732 1.00 91.94 169 GLU A C 1
ATOM 1388 O O . GLU A 1 169 ? 50.048 4.424 -34.547 1.00 91.94 169 GLU A O 1
ATOM 1393 N N . SER A 1 170 ? 50.050 5.584 -36.470 1.00 90.50 170 SER A N 1
ATOM 1394 C CA . SER A 1 170 ? 49.323 6.735 -35.922 1.00 90.50 170 SER A CA 1
ATOM 1395 C C . SER A 1 170 ? 47.917 6.364 -35.435 1.00 90.50 170 SER A C 1
ATOM 1397 O O . SER A 1 170 ? 47.493 6.810 -34.367 1.00 90.50 170 SER A O 1
ATOM 1399 N N . LEU A 1 171 ? 47.197 5.517 -36.177 1.00 91.62 171 LEU A N 1
ATOM 1400 C CA . LEU A 1 171 ? 45.880 5.022 -35.766 1.00 91.62 171 LEU A CA 1
ATOM 1401 C C . LEU A 1 171 ? 45.963 4.139 -34.518 1.00 91.62 171 LEU A C 1
ATOM 1403 O O . LEU A 1 171 ? 45.134 4.274 -33.619 1.00 91.62 171 LEU A O 1
ATOM 1407 N N . ILE A 1 172 ? 46.967 3.262 -34.434 1.00 91.25 172 ILE A N 1
ATOM 1408 C CA . ILE A 1 172 ? 47.199 2.428 -33.248 1.00 91.25 172 ILE A CA 1
ATOM 1409 C C . ILE A 1 172 ? 47.459 3.313 -32.026 1.00 91.25 172 ILE A C 1
ATOM 1411 O O . ILE A 1 172 ? 46.867 3.087 -30.969 1.00 91.25 172 ILE A O 1
ATOM 1415 N N . GLU A 1 173 ? 48.277 4.356 -32.169 1.00 93.25 173 GLU A N 1
ATOM 1416 C CA . GLU A 1 173 ? 48.562 5.291 -31.082 1.00 93.25 173 GLU A CA 1
ATOM 1417 C C . GLU A 1 173 ? 47.303 6.048 -30.626 1.00 93.25 173 GLU A C 1
ATOM 1419 O O . GLU A 1 173 ? 47.033 6.136 -29.426 1.00 93.25 173 GLU A O 1
ATOM 1424 N N . GLN A 1 174 ? 46.476 6.522 -31.563 1.00 90.50 174 GLN A N 1
ATOM 1425 C CA . GLN A 1 174 ? 45.197 7.168 -31.243 1.00 90.50 174 GLN A CA 1
ATOM 1426 C C . GLN A 1 174 ? 44.242 6.224 -30.503 1.00 90.50 174 GLN A C 1
ATOM 1428 O O . GLN A 1 174 ? 43.622 6.617 -29.510 1.00 90.50 174 GLN A O 1
ATOM 1433 N N . ILE A 1 175 ? 44.148 4.964 -30.941 1.00 91.88 175 ILE A N 1
ATOM 1434 C CA . ILE A 1 175 ? 43.335 3.951 -30.261 1.00 91.88 175 ILE A CA 1
ATOM 1435 C C . ILE A 1 175 ? 43.861 3.742 -28.837 1.00 91.88 175 ILE A C 1
ATOM 1437 O O . ILE A 1 175 ? 43.076 3.796 -27.889 1.00 91.88 175 ILE A O 1
ATOM 1441 N N . GLN A 1 176 ? 45.175 3.596 -28.658 1.00 93.38 176 GLN A N 1
ATOM 1442 C CA . GLN A 1 176 ? 45.794 3.413 -27.344 1.00 93.38 176 GLN A CA 1
ATOM 1443 C C . GLN A 1 176 ? 45.492 4.590 -26.402 1.00 93.38 176 GLN A C 1
ATOM 1445 O O . GLN A 1 176 ? 45.108 4.383 -25.249 1.00 93.38 176 GLN A O 1
ATOM 1450 N N . GLN A 1 177 ? 45.608 5.827 -26.893 1.00 92.38 177 GLN A N 1
ATOM 1451 C CA . GLN A 1 177 ? 45.271 7.029 -26.128 1.00 92.38 177 GLN A CA 1
ATOM 1452 C C . GLN A 1 177 ? 43.785 7.060 -25.748 1.00 92.38 177 GLN A C 1
ATOM 1454 O O . GLN A 1 177 ? 43.452 7.354 -24.599 1.00 92.38 177 GLN A O 1
ATOM 1459 N N . SER A 1 178 ? 42.890 6.698 -26.672 1.00 92.56 178 SER A N 1
ATOM 1460 C CA . SER A 1 178 ? 41.447 6.673 -26.407 1.00 92.56 178 SER A CA 1
ATOM 1461 C C . SER A 1 178 ? 41.055 5.632 -25.347 1.00 92.56 178 SER A C 1
ATOM 1463 O O . SER A 1 178 ? 40.254 5.930 -24.460 1.00 92.56 178 SER A O 1
ATOM 1465 N N . VAL A 1 179 ? 41.675 4.445 -25.378 1.00 94.38 179 VAL A N 1
ATOM 1466 C CA . VAL A 1 179 ? 41.471 3.379 -24.385 1.00 94.38 179 VAL A CA 1
ATOM 1467 C C . VAL A 1 179 ? 41.995 3.804 -23.017 1.00 94.38 179 VAL A C 1
ATOM 1469 O O . VAL A 1 179 ? 41.305 3.626 -22.014 1.00 94.38 179 VAL A O 1
ATOM 1472 N N . ASN A 1 180 ? 43.178 4.420 -22.958 1.00 94.44 180 ASN A N 1
ATOM 1473 C CA . ASN A 1 180 ? 43.731 4.927 -21.701 1.00 94.44 180 ASN A CA 1
ATOM 1474 C C . ASN A 1 180 ? 42.833 6.004 -21.080 1.00 94.44 180 ASN A C 1
ATOM 1476 O O . ASN A 1 180 ? 42.576 5.970 -19.878 1.00 94.44 180 ASN A O 1
ATOM 1480 N N . HIS A 1 181 ? 42.308 6.919 -21.897 1.00 94.06 181 HIS A N 1
ATOM 1481 C CA . HIS A 1 181 ? 41.370 7.950 -21.450 1.00 94.06 181 HIS A CA 1
ATOM 1482 C C . HIS A 1 181 ? 40.055 7.360 -20.931 1.00 94.06 181 HIS A C 1
ATOM 1484 O O . HIS A 1 181 ? 39.549 7.776 -19.890 1.00 94.06 181 HIS A O 1
ATOM 1490 N N . LEU A 1 182 ? 39.506 6.359 -21.626 1.00 94.69 182 LEU A N 1
ATOM 1491 C CA . LEU A 1 182 ? 38.309 5.649 -21.177 1.00 94.69 182 LEU A CA 1
ATOM 1492 C C . LEU A 1 182 ? 38.547 4.957 -19.830 1.00 94.69 182 LEU A C 1
ATOM 1494 O O . LEU A 1 182 ? 37.739 5.108 -18.917 1.00 94.69 182 LEU A O 1
ATOM 1498 N N . ASN A 1 183 ? 39.669 4.249 -19.684 1.00 94.06 183 ASN A N 1
ATOM 1499 C CA . ASN A 1 183 ? 40.028 3.575 -18.439 1.00 94.06 183 ASN A CA 1
ATOM 1500 C C . ASN A 1 183 ? 40.173 4.565 -17.277 1.00 94.06 183 ASN A C 1
ATOM 1502 O O . ASN A 1 183 ? 39.678 4.290 -16.188 1.00 94.06 183 ASN A O 1
ATOM 1506 N N . GLN A 1 184 ? 40.779 5.734 -17.508 1.00 95.31 184 GLN A N 1
ATOM 1507 C CA . GLN A 1 184 ? 40.860 6.793 -16.498 1.00 95.31 184 GLN A CA 1
ATOM 1508 C C . GLN A 1 184 ? 39.477 7.305 -16.091 1.00 95.31 184 GLN A C 1
ATOM 1510 O O . GLN A 1 184 ? 39.216 7.458 -14.903 1.00 95.31 184 GLN A O 1
ATOM 1515 N N . LYS A 1 185 ? 38.569 7.524 -17.050 1.00 93.81 185 LYS A N 1
ATOM 1516 C CA . LYS A 1 185 ? 37.189 7.927 -16.742 1.00 93.81 185 LYS A CA 1
ATOM 1517 C C . LYS A 1 185 ? 36.432 6.870 -15.945 1.00 93.81 185 LYS A C 1
ATOM 1519 O O . LYS A 1 185 ? 35.702 7.223 -15.028 1.00 93.81 185 LYS A O 1
ATOM 1524 N N . ILE A 1 186 ? 36.603 5.593 -16.283 1.00 93.75 186 ILE A N 1
ATOM 1525 C CA . ILE A 1 186 ? 35.981 4.486 -15.545 1.00 93.75 186 ILE A CA 1
ATOM 1526 C C . ILE A 1 186 ? 36.533 4.428 -14.117 1.00 93.75 186 ILE A C 1
ATOM 1528 O O . ILE A 1 186 ? 35.757 4.292 -13.179 1.00 93.75 186 ILE A O 1
ATOM 1532 N N . GLN A 1 187 ? 37.849 4.578 -13.940 1.00 93.69 187 GLN A N 1
ATOM 1533 C CA . GLN A 1 187 ? 38.467 4.632 -12.612 1.00 93.69 187 GLN A CA 1
ATOM 1534 C C . GLN A 1 187 ? 37.956 5.820 -11.793 1.00 93.69 187 GLN A C 1
ATOM 1536 O O . GLN A 1 187 ? 37.574 5.636 -10.646 1.00 93.69 187 GLN A O 1
ATOM 1541 N N . GLN A 1 188 ? 37.870 7.011 -12.391 1.00 93.50 188 GLN A N 1
ATOM 1542 C CA . GLN A 1 188 ? 37.318 8.197 -11.729 1.00 93.50 188 GLN A CA 1
ATOM 1543 C C . GLN A 1 188 ? 35.856 7.997 -11.320 1.00 93.50 188 GLN A C 1
ATOM 1545 O O . GLN A 1 188 ? 35.508 8.275 -10.178 1.00 93.50 188 GLN A O 1
ATOM 1550 N N . ALA A 1 189 ? 35.019 7.468 -12.216 1.00 89.69 189 ALA A N 1
ATOM 1551 C CA . ALA A 1 189 ? 33.620 7.182 -11.911 1.00 89.69 189 ALA A CA 1
ATOM 1552 C C . ALA A 1 189 ? 33.477 6.143 -10.785 1.00 89.69 189 ALA A C 1
ATOM 1554 O O . ALA A 1 189 ? 32.642 6.309 -9.901 1.00 89.69 189 ALA A O 1
ATOM 1555 N N . ALA A 1 190 ? 34.319 5.104 -10.777 1.00 89.94 190 ALA A N 1
ATOM 1556 C CA . ALA A 1 190 ? 34.339 4.108 -9.710 1.00 89.94 190 ALA A CA 1
ATOM 1557 C C . ALA A 1 190 ? 34.801 4.704 -8.367 1.00 89.94 190 ALA A C 1
ATOM 1559 O O . ALA A 1 190 ? 34.200 4.414 -7.336 1.00 89.94 190 ALA A O 1
ATOM 1560 N N . ASP A 1 191 ? 35.825 5.563 -8.360 1.00 89.94 191 ASP A N 1
ATOM 1561 C CA . ASP A 1 191 ? 36.292 6.253 -7.150 1.00 89.94 191 ASP A CA 1
ATOM 1562 C C . ASP A 1 191 ? 35.233 7.224 -6.598 1.00 89.94 191 ASP A C 1
ATOM 1564 O O . ASP A 1 191 ? 35.064 7.338 -5.381 1.00 89.94 191 ASP A O 1
ATOM 1568 N N . GLU A 1 192 ? 34.502 7.917 -7.475 1.00 89.19 192 GLU A N 1
ATOM 1569 C CA . GLU A 1 192 ? 33.362 8.764 -7.110 1.00 89.19 192 GLU A CA 1
ATOM 1570 C C . GLU A 1 192 ? 32.217 7.940 -6.510 1.00 89.19 192 GLU A C 1
ATOM 1572 O O . GLU A 1 192 ? 31.661 8.326 -5.482 1.00 89.19 192 GLU A O 1
ATOM 1577 N N . GLU A 1 193 ? 31.906 6.779 -7.091 1.00 86.62 193 GLU A N 1
ATOM 1578 C CA . GLU A 1 193 ? 30.883 5.866 -6.575 1.00 86.62 193 GLU A CA 1
ATOM 1579 C C . GLU A 1 193 ? 31.286 5.272 -5.215 1.00 86.62 193 GLU A C 1
ATOM 1581 O O . GLU A 1 193 ? 30.481 5.258 -4.282 1.00 86.62 193 GLU A O 1
ATOM 1586 N N . ILE A 1 194 ? 32.552 4.871 -5.043 1.00 84.94 194 ILE A N 1
ATOM 1587 C CA . ILE A 1 194 ? 33.096 4.416 -3.753 1.00 84.94 194 ILE A CA 1
ATOM 1588 C C . ILE A 1 194 ? 33.004 5.529 -2.704 1.00 84.94 194 ILE A C 1
ATOM 1590 O O . ILE A 1 194 ? 32.580 5.272 -1.577 1.00 84.94 194 ILE A O 1
ATOM 1594 N N . ARG A 1 195 ? 33.369 6.771 -3.051 1.00 86.31 195 ARG A N 1
ATOM 1595 C CA . ARG A 1 195 ? 33.231 7.923 -2.142 1.00 86.31 195 ARG A CA 1
ATOM 1596 C C . ARG A 1 195 ? 31.779 8.171 -1.760 1.00 86.31 195 ARG A C 1
ATOM 1598 O O . ARG A 1 195 ? 31.499 8.346 -0.580 1.00 86.31 195 ARG A O 1
ATOM 1605 N N . TYR A 1 196 ? 30.864 8.130 -2.723 1.00 84.56 196 TYR A N 1
ATOM 1606 C CA . TYR A 1 196 ? 29.436 8.292 -2.472 1.00 84.56 196 TYR A CA 1
ATOM 1607 C C . TYR A 1 196 ? 28.892 7.209 -1.529 1.00 84.56 196 TYR A C 1
ATOM 1609 O O . TYR A 1 196 ? 28.175 7.517 -0.578 1.00 84.56 196 TYR A O 1
ATOM 1617 N N . LEU A 1 197 ? 29.281 5.947 -1.731 1.00 81.88 197 LEU A N 1
ATOM 1618 C CA . LEU A 1 197 ? 28.900 4.842 -0.846 1.00 81.88 197 LEU A CA 1
ATOM 1619 C C . LEU A 1 197 ? 29.484 4.997 0.568 1.00 81.88 197 LEU A C 1
ATOM 1621 O O . LEU A 1 197 ? 28.783 4.727 1.544 1.00 81.88 197 LEU A O 1
ATOM 1625 N N . LEU A 1 198 ? 30.728 5.471 0.695 1.00 78.31 198 LEU A N 1
ATOM 1626 C CA . LEU A 1 198 ? 31.359 5.764 1.989 1.00 78.31 198 LEU A CA 1
ATOM 1627 C C . LEU A 1 198 ? 30.708 6.956 2.713 1.00 78.31 198 LEU A C 1
ATOM 1629 O O . LEU A 1 198 ? 30.609 6.943 3.937 1.00 78.31 198 LEU A O 1
ATOM 1633 N N . GLU A 1 199 ? 30.235 7.970 1.986 1.00 78.69 199 GLU A N 1
ATOM 1634 C CA . GLU A 1 199 ? 29.495 9.104 2.560 1.00 78.69 199 GLU A CA 1
ATOM 1635 C C . GLU A 1 199 ? 28.078 8.717 3.012 1.00 78.69 199 GLU A C 1
ATOM 1637 O O . GLU A 1 199 ? 27.581 9.250 4.005 1.00 78.69 199 GLU A O 1
ATOM 1642 N N . GLN A 1 200 ? 27.423 7.780 2.318 1.00 70.25 200 GLN A N 1
ATOM 1643 C CA . GLN A 1 200 ? 26.088 7.290 2.687 1.00 70.25 200 GLN A CA 1
ATOM 1644 C C . GLN A 1 200 ? 26.096 6.250 3.807 1.00 70.25 200 GLN A C 1
ATOM 1646 O O . GLN A 1 200 ? 25.119 6.138 4.551 1.00 70.25 200 GLN A O 1
ATOM 1651 N N . HIS A 1 201 ? 27.197 5.520 3.957 1.00 61.12 201 HIS A N 1
ATOM 1652 C CA . HIS A 1 201 ? 27.426 4.596 5.056 1.00 61.12 201 HIS A CA 1
ATOM 1653 C C . HIS A 1 201 ? 28.701 4.994 5.808 1.00 61.12 201 HIS A C 1
ATOM 1655 O O . HIS A 1 201 ? 29.713 4.300 5.684 1.00 61.12 201 HIS A O 1
ATOM 1661 N N . PRO A 1 202 ? 28.681 6.074 6.621 1.00 59.88 202 PRO A N 1
ATOM 1662 C CA . PRO A 1 202 ? 29.724 6.244 7.616 1.00 59.88 202 PRO A CA 1
ATOM 1663 C C . PRO A 1 202 ? 29.648 5.008 8.504 1.00 59.88 202 PRO A C 1
ATOM 1665 O O . PRO A 1 202 ? 28.583 4.705 9.047 1.00 59.88 202 PRO A O 1
ATOM 1668 N N . SER A 1 203 ? 30.740 4.254 8.565 1.00 55.75 203 SER A N 1
ATOM 1669 C CA . SER A 1 203 ? 30.848 3.021 9.327 1.00 55.75 203 SER A CA 1
ATOM 1670 C C . SER A 1 203 ? 30.149 3.170 10.676 1.00 55.75 203 SER A C 1
ATOM 1672 O O . SER A 1 203 ? 30.597 3.903 11.555 1.00 55.75 203 SER A O 1
ATOM 1674 N N . SER A 1 204 ? 29.021 2.478 10.822 1.00 51.00 204 SER A N 1
ATOM 1675 C CA . SER A 1 204 ? 28.520 2.079 12.124 1.00 51.00 204 SER A CA 1
ATOM 1676 C C . SER A 1 204 ? 29.502 1.040 12.638 1.00 51.00 204 SER A C 1
ATOM 1678 O O . SER A 1 204 ? 29.268 -0.139 12.426 1.00 51.00 204 SER A O 1
ATOM 1680 N N . ASP A 1 205 ? 30.592 1.480 13.256 1.00 45.06 205 ASP A N 1
ATOM 1681 C CA . ASP A 1 205 ? 31.402 0.659 14.149 1.00 45.06 205 ASP A CA 1
ATOM 1682 C C . ASP A 1 205 ? 32.145 1.567 15.143 1.00 45.06 205 ASP A C 1
ATOM 1684 O O . ASP A 1 205 ? 33.044 2.314 14.766 1.00 45.06 205 ASP A O 1
ATOM 1688 N N . THR A 1 206 ? 31.700 1.452 16.404 1.00 41.03 206 THR A N 1
ATOM 1689 C CA . THR A 1 206 ? 32.422 1.611 17.690 1.00 41.03 206 THR A CA 1
ATOM 1690 C C . THR A 1 206 ? 33.147 2.912 18.023 1.00 41.03 206 THR A C 1
ATOM 1692 O O . THR A 1 206 ? 34.180 3.217 17.392 1.00 41.03 206 THR A O 1
#

Sequence (206 aa):
MALDVGADFEKRWLNAPQAVRQTYIDDLTRICELFSNDVRLEDWLSKNKQAQLQSYETIENAYAELKAQLLEEARIRRQHALEQSLAKKRAQQQAYIDDLQLDERLQQQAQTQQLQALQQQLGQESLAYTERYTTTPKLRFEATRNSVISPEIQHALDNLKIRLELEAESLIEQIQQSVNHLNQKIQQAADEEIRYLLEQHPSSDT

Radius of gyration: 50.58 Å; Cα contacts (8 Å, |Δi|>4): 25; chains: 1; bounding box: 110×32×128 Å

Mean predicted aligned error: 18.32 Å

Secondary structure (DSSP, 8-state):
------TTHHHHHHHS-HHHHHHHHHHHHHHHHTTSTT--HHHHHHHHHHHHHHHHHHHHHHHHHHHHHHHHHHHHHHHHHHHHHHHHHHHHHHHHHHHHHHHHHHHHHHHHHHHHHHHHHHHHHHHHHHHHHHTS--------S-----HHHHHHHHHHHHHHHHHHHHHHHHHHHHHHHHHHHHHHHHHHHHHHHHHHS-----

pLDDT: mean 84.74, std 15.16, range [34.0, 98.44]